Protein AF-A0A354EMC0-F1 (afdb_monomer_lite)

pLDDT: mean 89.32, std 11.16, range [36.56, 98.75]

Secondary structure (DSSP, 8-state):
-GGG-----HHHHT-HHHHHHHHHHHTTBHHHHHHHHHHHTTPPPEEEEE-SBTTTB-TT-HHHHHHHHHHHHHTT--EEEE-SS-HHHHHHHHHTTSS---SEEEEGGGTEEEEEEE-TTS-EEEEE-HHHHHHHHTSS--HHHHHHHHHHHHHHHHHH-GGG--EETTHHHHHHHHHH----S-TT-EEEEEEE-HHHHHHHHHHHHHHTTTSEEEEEE-HHHHTTS-TT---EEEEEEEESS-HHHHHHHHHHHHT--EEEEEE-SGGGHHHHHH-TTEEEEE-TT--HHHHHHHHHHHHTSTT----TTT-SEEEEE-TTS-EEEEEE-SSTTTS-THHHHHHHHHHHHHHHHHHHHTT-

Radius of gyration: 20.81 Å; chains: 1; bounding box: 50×54×58 Å

Sequence (364 aa):
MFKEMEFYNPTKNGDLEKIKLFTDAYRGSQLFKEINVQRDNHKAVSALFTDIDDTFFKEGKENSMKELTDNLKENNVPLIAVTGNDYKRIWDRIKSGELPYFDVIVGSVGTEIFFLHKNEDNTFEYKRDAYFEDMLSGGNFDRREVVGKSIELIETLSGEMPECEFNFQNTQAEESFLLNQSVDHQPYKVSFYFFADEELLDKIVEIASGKFSDKSIIICEEIGYNSKLSAEDKKRKYCLDIVPLTKGDAVNYLSKMTGIEQGVVSGDSGNDVRMLLDSSNLNAVLVGGYKNEALKNIKKEIEDSPHSNWKHGKRSFQKIVRADGTVKNIYIEPEPNKRQASESILRAASILMRAEAIFKKKKE

Structure (mmCIF, N/CA/C/O backbone):
data_AF-A0A354EMC0-F1
#
_entry.id   AF-A0A354EMC0-F1
#
loop_
_atom_site.group_PDB
_atom_site.id
_atom_site.type_symbol
_atom_site.label_atom_id
_atom_site.label_alt_id
_atom_site.label_comp_id
_atom_site.label_asym_id
_atom_site.label_entity_id
_atom_site.label_seq_id
_atom_site.pdbx_PDB_ins_code
_atom_site.Cartn_x
_atom_site.Cartn_y
_atom_site.Cartn_z
_atom_site.occupancy
_atom_site.B_iso_or_equiv
_atom_site.auth_seq_id
_atom_site.auth_comp_id
_atom_site.auth_asym_id
_atom_site.auth_atom_id
_atom_site.pdbx_PDB_model_num
ATOM 1 N N . MET A 1 1 ? -16.531 -7.564 -6.070 1.00 36.56 1 MET A N 1
ATOM 2 C CA . MET A 1 1 ? -16.612 -7.127 -7.481 1.00 36.56 1 MET A CA 1
ATOM 3 C C . MET A 1 1 ? -15.278 -7.194 -8.232 1.00 36.56 1 MET A C 1
ATOM 5 O O . MET A 1 1 ? -15.282 -7.714 -9.331 1.00 36.56 1 MET A O 1
ATOM 9 N N . PHE A 1 2 ? -14.128 -6.799 -7.665 1.00 42.94 2 PHE A N 1
ATOM 10 C CA . PHE A 1 2 ? -12.825 -6.892 -8.366 1.00 42.94 2 PHE A CA 1
ATOM 11 C C . PHE A 1 2 ? -12.134 -8.273 -8.344 1.00 42.94 2 PHE A C 1
ATOM 13 O O . PHE A 1 2 ? -11.209 -8.500 -9.117 1.00 42.94 2 PHE A O 1
ATOM 20 N N . LYS A 1 3 ? -12.605 -9.230 -7.525 1.00 39.66 3 LYS A N 1
ATOM 21 C CA . LYS A 1 3 ? -12.100 -10.623 -7.514 1.00 39.66 3 LYS A CA 1
ATOM 22 C C . LYS A 1 3 ? -12.329 -11.380 -8.835 1.00 39.66 3 LYS A C 1
ATOM 24 O O . LYS A 1 3 ? -11.676 -12.392 -9.053 1.00 39.66 3 LYS A O 1
ATOM 29 N N . GLU A 1 4 ? -13.212 -10.878 -9.701 1.00 38.19 4 GLU A N 1
ATOM 30 C CA . GLU A 1 4 ? -13.501 -11.433 -11.033 1.00 38.19 4 GLU A CA 1
ATOM 31 C C . GLU A 1 4 ? -13.079 -10.510 -12.182 1.00 38.19 4 GLU A C 1
ATOM 33 O O . GLU A 1 4 ? -13.353 -10.819 -13.340 1.00 38.19 4 GLU A O 1
ATOM 38 N N . MET A 1 5 ? -12.369 -9.403 -11.912 1.00 46.38 5 MET A N 1
ATOM 39 C CA . MET A 1 5 ? -11.641 -8.757 -13.000 1.00 46.38 5 MET A CA 1
ATOM 40 C C . MET A 1 5 ? -10.516 -9.705 -13.401 1.00 46.38 5 MET A C 1
ATOM 42 O O . MET A 1 5 ? -9.420 -9.688 -12.836 1.00 46.38 5 MET A O 1
ATOM 46 N N . GLU A 1 6 ? -10.776 -10.551 -14.400 1.00 47.69 6 GLU A N 1
ATOM 47 C CA . GLU A 1 6 ? -9.716 -11.034 -15.265 1.00 47.69 6 GLU A CA 1
ATOM 48 C C . GLU A 1 6 ? -8.986 -9.781 -15.726 1.00 47.69 6 GLU A C 1
ATOM 50 O O . GLU A 1 6 ? -9.485 -9.077 -16.597 1.00 47.69 6 GLU A O 1
ATOM 55 N N . PHE A 1 7 ? -7.865 -9.439 -15.071 1.00 54.84 7 PHE A N 1
ATOM 56 C CA . PHE A 1 7 ? -7.077 -8.293 -15.508 1.00 54.84 7 PHE A CA 1
ATOM 57 C C . PHE A 1 7 ? -6.830 -8.485 -16.995 1.00 54.84 7 PHE A C 1
ATOM 59 O O . PHE A 1 7 ? -6.146 -9.441 -17.389 1.00 54.84 7 PHE A O 1
ATOM 66 N N . TYR A 1 8 ? -7.505 -7.646 -17.776 1.00 51.03 8 TYR A N 1
ATOM 67 C CA . TYR A 1 8 ? -7.529 -7.713 -19.215 1.00 51.03 8 TYR A CA 1
ATOM 68 C C . TYR A 1 8 ? -6.071 -7.619 -19.637 1.00 51.03 8 TYR A C 1
ATOM 70 O O . TYR A 1 8 ? -5.359 -6.712 -19.212 1.00 51.03 8 TYR A O 1
ATOM 78 N N . ASN A 1 9 ? -5.573 -8.621 -20.357 1.00 58.94 9 ASN A N 1
ATOM 79 C CA . ASN A 1 9 ? -4.230 -8.535 -20.901 1.00 58.94 9 ASN A CA 1
ATOM 80 C C . ASN A 1 9 ? -4.374 -7.929 -22.300 1.00 58.94 9 ASN A C 1
ATOM 82 O O . ASN A 1 9 ? -4.745 -8.663 -23.223 1.00 58.94 9 ASN A O 1
ATOM 86 N N . PRO A 1 10 ? -4.110 -6.621 -22.477 1.00 58.78 10 PRO A N 1
ATOM 87 C CA . PRO A 1 10 ? -4.373 -5.946 -23.741 1.00 58.78 10 PRO A CA 1
ATOM 88 C C . PRO A 1 10 ? -3.596 -6.581 -24.898 1.00 58.78 10 PRO A C 1
ATOM 90 O O . PRO A 1 10 ? -4.103 -6.660 -26.013 1.00 58.78 10 PRO A O 1
ATOM 93 N N . THR A 1 11 ? -2.426 -7.166 -24.618 1.00 57.88 11 THR A N 1
ATOM 94 C CA . THR A 1 11 ? -1.607 -7.854 -25.628 1.00 57.88 11 THR A CA 1
ATOM 95 C C . THR A 1 11 ? -2.235 -9.141 -26.165 1.00 57.88 11 THR A C 1
ATOM 97 O O . THR A 1 11 ? -1.952 -9.524 -27.296 1.00 57.88 11 THR A O 1
ATOM 100 N N . LYS A 1 12 ? -3.110 -9.803 -25.396 1.00 60.69 12 LYS A N 1
ATOM 101 C CA . LYS A 1 12 ? -3.787 -11.037 -25.830 1.00 60.69 12 LYS A CA 1
ATOM 102 C C . LYS A 1 12 ? -5.048 -10.772 -26.650 1.00 60.69 12 LYS A C 1
ATOM 104 O O . LYS A 1 12 ? -5.444 -11.635 -27.425 1.00 60.69 12 LYS A O 1
ATOM 109 N N . ASN A 1 13 ? -5.651 -9.596 -26.488 1.00 59.78 13 ASN A N 1
ATOM 110 C CA . ASN A 1 13 ? -6.983 -9.291 -27.014 1.00 59.78 13 ASN A CA 1
ATOM 111 C C . ASN A 1 13 ? -6.975 -8.322 -28.209 1.00 59.78 13 ASN A C 1
ATOM 113 O O . ASN A 1 13 ? -8.023 -8.094 -28.804 1.00 59.78 13 ASN A O 1
ATOM 117 N N . GLY A 1 14 ? -5.812 -7.779 -28.591 1.00 64.12 14 GLY A N 1
ATOM 118 C CA . GLY A 1 14 ? -5.652 -7.006 -29.828 1.00 64.12 14 GLY A CA 1
ATOM 119 C C . GLY A 1 14 ? -6.255 -5.597 -29.810 1.00 64.12 14 GLY A C 1
ATOM 120 O O . GLY A 1 14 ? -6.359 -4.979 -30.867 1.00 64.12 14 GLY A O 1
ATOM 121 N N . ASP A 1 15 ? -6.629 -5.072 -28.641 1.00 81.31 15 ASP A N 1
ATOM 122 C CA . ASP A 1 15 ? -7.074 -3.684 -28.486 1.00 81.31 15 ASP A CA 1
ATOM 123 C C . ASP A 1 15 ? -5.864 -2.743 -28.548 1.00 81.31 15 ASP A C 1
ATOM 125 O O . ASP A 1 15 ? -5.107 -2.585 -27.587 1.00 81.31 15 ASP A O 1
ATOM 129 N N . LEU A 1 16 ? -5.653 -2.159 -29.729 1.00 82.06 16 LEU A N 1
ATOM 130 C CA . LEU A 1 16 ? -4.490 -1.328 -30.033 1.00 82.06 16 LEU A CA 1
ATOM 131 C C . LEU A 1 16 ? -4.401 -0.0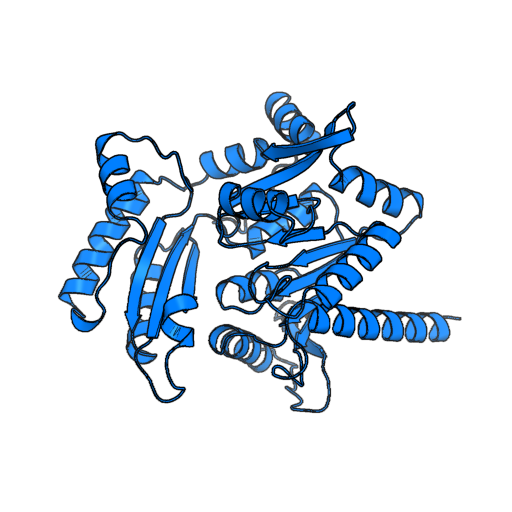78 -29.149 1.00 82.06 16 LEU A C 1
ATOM 133 O O . LEU A 1 16 ? -3.288 0.348 -28.835 1.00 82.06 16 LEU A O 1
ATOM 137 N N . GLU A 1 17 ? -5.532 0.495 -28.725 1.00 83.62 17 GLU A N 1
ATOM 138 C CA . GLU A 1 17 ? -5.534 1.668 -27.847 1.00 83.62 17 GLU A CA 1
ATOM 139 C C . GLU A 1 17 ? -5.072 1.283 -26.442 1.00 83.62 17 GLU A C 1
ATOM 141 O O . GLU A 1 17 ? -4.142 1.894 -25.909 1.00 83.62 17 GLU A O 1
ATOM 146 N N . LYS A 1 18 ? -5.611 0.196 -25.880 1.00 83.25 18 LYS A N 1
ATOM 147 C CA . LYS A 1 18 ? -5.186 -0.299 -24.560 1.00 83.25 18 LYS A CA 1
ATOM 148 C C . LYS A 1 18 ? -3.748 -0.811 -24.553 1.00 83.25 18 LYS A C 1
ATOM 150 O O . LYS A 1 18 ? -3.025 -0.598 -23.580 1.00 83.25 18 LYS A O 1
ATOM 155 N N . ILE A 1 19 ? -3.296 -1.439 -25.643 1.00 82.19 19 ILE A N 1
ATOM 156 C CA . ILE A 1 19 ? -1.886 -1.828 -25.812 1.00 82.19 19 ILE A CA 1
ATOM 157 C C . ILE A 1 19 ? -0.987 -0.590 -25.781 1.00 82.19 19 ILE A C 1
ATOM 159 O O . ILE A 1 19 ? 0.077 -0.633 -25.159 1.00 82.19 19 ILE A O 1
ATOM 163 N N . LYS A 1 20 ? -1.394 0.504 -26.432 1.00 84.44 20 LYS A N 1
ATOM 164 C CA . LYS A 1 20 ? -0.626 1.751 -26.442 1.00 84.44 20 LYS A CA 1
ATOM 165 C C . LYS A 1 20 ? -0.528 2.355 -25.040 1.00 84.44 20 LYS A C 1
ATOM 167 O O . LYS A 1 20 ? 0.588 2.581 -24.583 1.00 84.44 20 LYS A O 1
ATOM 172 N N . LEU A 1 21 ? -1.655 2.505 -24.334 1.00 86.19 21 LEU A N 1
ATOM 173 C CA . LEU A 1 21 ? -1.682 3.020 -22.954 1.00 86.19 21 LEU A CA 1
ATOM 174 C C . LEU A 1 21 ? -0.765 2.217 -22.024 1.00 86.19 21 LEU A C 1
ATOM 176 O O . LEU A 1 21 ? 0.025 2.789 -21.275 1.00 86.19 21 LEU A O 1
ATOM 180 N N . PHE A 1 22 ? -0.826 0.887 -22.119 1.00 85.19 22 PHE A N 1
ATOM 181 C CA . PHE A 1 22 ? 0.058 0.005 -21.366 1.00 85.19 22 PHE A CA 1
ATOM 182 C C . PHE A 1 22 ? 1.528 0.192 -21.773 1.00 85.19 22 PHE A C 1
ATOM 184 O O . PHE A 1 22 ? 2.416 0.309 -20.935 1.00 85.19 22 PHE A O 1
ATOM 191 N N . THR A 1 23 ? 1.828 0.246 -23.068 1.00 85.12 23 THR A N 1
ATOM 192 C CA . THR A 1 23 ? 3.217 0.339 -23.536 1.00 85.12 23 THR A CA 1
ATOM 193 C C . THR A 1 23 ? 3.874 1.656 -23.117 1.00 85.12 23 THR A C 1
ATOM 195 O O . THR A 1 23 ? 5.053 1.642 -22.764 1.00 85.12 23 THR A O 1
ATOM 198 N N . ASP A 1 24 ? 3.134 2.764 -23.104 1.00 88.31 24 ASP A N 1
ATOM 199 C CA . ASP A 1 24 ? 3.673 4.103 -22.838 1.00 88.31 24 ASP A CA 1
ATOM 200 C C . ASP A 1 24 ? 4.256 4.247 -21.419 1.00 88.31 24 ASP A C 1
ATOM 202 O O . ASP A 1 24 ? 5.308 4.869 -21.239 1.00 88.31 24 ASP A O 1
ATOM 206 N N . ALA A 1 25 ? 3.624 3.634 -20.414 1.00 89.88 25 ALA A N 1
ATOM 207 C CA . ALA A 1 25 ? 4.107 3.679 -19.033 1.00 89.88 25 ALA A CA 1
ATOM 208 C C . ALA A 1 25 ? 5.181 2.615 -18.738 1.00 89.88 25 ALA A C 1
ATOM 210 O O . ALA A 1 25 ? 6.117 2.872 -17.980 1.00 89.88 25 ALA A O 1
ATOM 211 N N . TYR A 1 26 ? 5.089 1.433 -19.352 1.00 92.88 26 TYR A N 1
ATOM 212 C CA . TYR A 1 26 ? 5.932 0.287 -18.996 1.00 92.88 26 TYR A CA 1
ATOM 213 C C . TYR A 1 26 ? 7.221 0.212 -19.822 1.00 92.88 26 TYR A C 1
ATOM 215 O O . TYR A 1 26 ? 8.292 -0.115 -19.294 1.00 92.88 26 TYR A O 1
ATOM 223 N N . ARG A 1 27 ? 7.161 0.519 -21.123 1.00 90.62 27 ARG A N 1
ATOM 224 C CA . ARG A 1 27 ? 8.309 0.383 -22.028 1.00 90.62 27 ARG A CA 1
ATOM 225 C C . ARG A 1 27 ? 9.392 1.398 -21.679 1.00 90.62 27 ARG A C 1
ATOM 227 O O . ARG A 1 27 ? 9.168 2.599 -21.714 1.00 90.62 27 ARG A O 1
ATOM 234 N N . GLY A 1 28 ? 10.597 0.908 -21.399 1.00 91.94 28 GLY A N 1
ATOM 235 C CA . GLY A 1 28 ? 11.740 1.759 -21.050 1.00 91.94 28 GLY A CA 1
ATOM 236 C C . GLY A 1 28 ? 11.769 2.222 -19.589 1.00 91.94 28 GLY A C 1
ATOM 237 O O . GLY A 1 28 ? 12.749 2.866 -19.195 1.00 91.94 28 GLY A O 1
ATOM 238 N N . SER A 1 29 ? 10.764 1.841 -18.789 1.00 97.50 29 SER A N 1
ATOM 239 C CA . SER A 1 29 ? 10.748 2.079 -17.344 1.00 97.50 29 SER A CA 1
ATOM 240 C C . SER A 1 29 ? 11.907 1.359 -16.649 1.00 97.50 29 SER A C 1
ATOM 242 O O . SER A 1 29 ? 12.420 0.351 -17.149 1.00 97.50 29 SER A O 1
ATOM 244 N N . GLN A 1 30 ? 12.330 1.869 -15.491 1.00 97.62 30 GLN A N 1
ATOM 245 C CA . GLN A 1 30 ? 13.357 1.219 -14.673 1.00 97.62 30 GLN A CA 1
ATOM 246 C C . GLN A 1 30 ? 12.897 -0.160 -14.205 1.00 97.62 30 GLN A C 1
ATOM 248 O O . GLN A 1 30 ? 13.641 -1.120 -14.377 1.00 97.62 30 GLN A O 1
ATOM 253 N N . LEU A 1 31 ? 11.625 -0.304 -13.812 1.00 97.50 31 LEU A N 1
ATOM 254 C CA . LEU A 1 31 ? 11.046 -1.601 -13.461 1.00 97.50 31 LEU A CA 1
ATOM 255 C C . LEU A 1 31 ? 11.325 -2.679 -14.520 1.00 97.50 31 LEU A C 1
ATOM 257 O O . LEU A 1 31 ? 11.792 -3.769 -14.197 1.00 97.50 31 LEU A O 1
ATOM 261 N N . PHE A 1 32 ? 11.032 -2.393 -15.793 1.00 95.62 32 PHE A N 1
ATOM 262 C CA . PHE A 1 32 ? 11.222 -3.379 -16.860 1.00 95.62 32 PHE A CA 1
ATOM 263 C C . PHE A 1 32 ? 12.698 -3.651 -17.149 1.00 95.62 32 PHE A C 1
ATOM 265 O O . PHE A 1 32 ? 13.029 -4.768 -17.540 1.00 95.62 32 PHE A O 1
ATOM 272 N N . LYS A 1 33 ? 13.586 -2.670 -16.947 1.00 95.88 33 LYS A N 1
ATOM 273 C CA . LYS A 1 33 ? 15.035 -2.890 -17.058 1.00 95.88 33 LYS A CA 1
ATOM 274 C C . LYS A 1 33 ? 15.500 -3.897 -16.011 1.00 95.88 33 LYS A C 1
ATOM 276 O O . LYS A 1 33 ? 16.072 -4.915 -16.386 1.00 95.88 33 LYS A O 1
ATOM 281 N N . GLU A 1 34 ? 15.165 -3.666 -14.746 1.00 96.12 34 GLU A N 1
ATOM 282 C CA . GLU A 1 34 ? 15.555 -4.539 -13.633 1.00 96.12 34 GLU A CA 1
ATOM 283 C C . GLU A 1 34 ? 14.973 -5.957 -13.782 1.00 96.12 34 GLU A C 1
ATOM 285 O O . GLU A 1 34 ? 15.689 -6.956 -13.686 1.00 96.12 34 GLU A O 1
ATOM 290 N N . ILE A 1 35 ? 13.682 -6.071 -14.123 1.00 95.38 35 ILE A N 1
ATOM 291 C CA . ILE A 1 35 ? 13.029 -7.369 -14.361 1.00 95.38 35 ILE A CA 1
ATOM 292 C C . ILE A 1 35 ? 13.681 -8.129 -15.525 1.00 95.38 35 ILE A C 1
ATOM 294 O O . ILE A 1 35 ? 13.869 -9.345 -15.436 1.00 95.38 35 ILE A O 1
ATOM 298 N N . ASN A 1 36 ? 14.028 -7.449 -16.620 1.00 95.31 36 ASN A N 1
ATOM 299 C CA . ASN A 1 36 ? 14.657 -8.109 -17.762 1.00 95.31 36 ASN A CA 1
ATOM 300 C C . ASN A 1 36 ? 16.066 -8.609 -17.420 1.00 95.31 36 ASN A C 1
ATOM 302 O O . ASN A 1 36 ? 16.392 -9.734 -17.781 1.00 95.31 36 ASN A O 1
ATOM 306 N N . VAL A 1 37 ? 16.845 -7.867 -16.622 1.00 96.19 37 VAL A N 1
ATOM 307 C CA . VAL A 1 37 ? 18.140 -8.358 -16.117 1.00 96.19 37 VAL A CA 1
ATOM 308 C C . VAL A 1 37 ? 17.963 -9.638 -15.293 1.00 96.19 37 VAL A C 1
ATOM 310 O O . VAL A 1 37 ? 18.759 -10.572 -15.414 1.00 96.19 37 VAL A O 1
ATOM 313 N N . GLN A 1 38 ? 16.918 -9.736 -14.467 1.00 95.69 38 GLN A N 1
ATOM 314 C CA . GLN A 1 38 ? 16.635 -10.972 -13.728 1.00 95.69 38 GLN A CA 1
ATOM 315 C C . GLN A 1 38 ? 16.294 -12.143 -14.666 1.00 95.69 38 GLN A C 1
ATOM 317 O O . GLN A 1 38 ? 16.830 -13.241 -14.487 1.00 95.69 38 GLN A O 1
ATOM 322 N N . ARG A 1 39 ? 15.460 -11.904 -15.687 1.00 93.62 39 ARG A N 1
ATOM 323 C CA . ARG A 1 39 ? 15.071 -12.912 -16.692 1.00 93.62 39 ARG A CA 1
ATOM 324 C C . ARG A 1 39 ? 16.253 -13.409 -17.515 1.00 93.62 39 ARG A C 1
ATOM 326 O O . ARG A 1 39 ? 16.399 -14.619 -17.676 1.00 93.62 39 ARG A O 1
ATOM 333 N N . ASP A 1 40 ? 17.106 -12.498 -17.973 1.00 95.38 40 ASP A N 1
ATOM 334 C CA . ASP A 1 40 ? 18.307 -12.815 -18.753 1.00 95.38 40 ASP A CA 1
ATOM 335 C C . ASP A 1 40 ? 19.293 -13.670 -17.941 1.00 95.38 40 ASP A C 1
ATOM 337 O O . ASP A 1 40 ? 20.004 -14.510 -18.484 1.00 95.38 40 ASP A O 1
ATOM 341 N N . ASN A 1 41 ? 19.274 -13.521 -16.613 1.00 93.44 41 ASN A N 1
ATOM 342 C CA . ASN A 1 41 ? 20.037 -14.346 -15.679 1.00 93.44 41 ASN A CA 1
ATOM 343 C C . ASN A 1 41 ? 19.306 -15.631 -15.238 1.00 93.44 41 ASN A C 1
ATOM 345 O O . ASN A 1 41 ? 19.744 -16.282 -14.286 1.00 93.44 41 ASN A O 1
ATOM 349 N N . HIS A 1 42 ? 18.187 -15.989 -15.880 1.00 91.69 42 HIS A N 1
ATOM 350 C CA . HIS A 1 42 ? 17.338 -17.140 -15.546 1.00 91.69 42 HIS A CA 1
ATOM 351 C C . HIS A 1 42 ? 16.897 -17.187 -14.071 1.00 91.69 42 HIS A C 1
ATOM 353 O O . HIS A 1 42 ? 16.726 -18.261 -13.489 1.00 91.69 42 HIS A O 1
ATOM 359 N N . LYS A 1 43 ? 16.721 -16.017 -13.448 1.00 89.12 43 LYS A N 1
ATOM 360 C CA . LYS A 1 43 ? 16.191 -15.888 -12.088 1.00 89.12 43 LYS A CA 1
ATOM 361 C C . LYS A 1 43 ? 14.676 -15.701 -12.144 1.00 89.12 43 LYS A C 1
ATOM 363 O O . LYS A 1 43 ? 14.161 -15.033 -13.038 1.00 89.12 43 LYS A O 1
ATOM 368 N N . ALA A 1 44 ? 13.973 -16.258 -11.161 1.00 90.56 44 ALA A N 1
ATOM 369 C CA . ALA A 1 44 ? 12.568 -15.928 -10.947 1.00 90.56 44 ALA A CA 1
ATOM 370 C C . ALA A 1 44 ? 12.441 -14.437 -10.607 1.00 90.56 44 ALA A C 1
ATOM 372 O O . ALA A 1 44 ? 13.201 -13.918 -9.781 1.00 90.56 44 ALA A O 1
ATOM 373 N N . VAL A 1 45 ? 11.494 -13.765 -11.260 1.00 94.12 45 VAL A N 1
ATOM 374 C CA . VAL A 1 45 ? 11.345 -12.311 -11.180 1.00 94.12 45 VAL A CA 1
ATOM 375 C C . VAL A 1 45 ? 10.891 -11.925 -9.777 1.00 94.12 45 VAL A C 1
ATOM 377 O O . VAL A 1 45 ? 9.835 -12.352 -9.307 1.00 94.12 45 VAL A O 1
ATOM 380 N N . SER A 1 46 ? 11.702 -11.110 -9.116 1.00 96.12 46 SER A N 1
ATOM 381 C CA . SER A 1 46 ? 11.525 -10.680 -7.735 1.00 96.12 46 SER A CA 1
ATOM 382 C C . SER A 1 46 ? 11.410 -9.165 -7.619 1.00 96.12 46 SER A C 1
ATOM 384 O O . SER A 1 46 ? 11.986 -8.461 -8.443 1.00 96.12 46 SER A O 1
ATOM 386 N N . ALA A 1 47 ? 10.690 -8.671 -6.607 1.00 98.00 47 ALA A N 1
ATOM 387 C CA . ALA A 1 47 ? 10.611 -7.249 -6.253 1.00 98.00 47 ALA A CA 1
ATOM 388 C C . ALA A 1 47 ? 10.400 -7.049 -4.738 1.00 98.00 47 ALA A C 1
ATOM 390 O O . ALA A 1 47 ? 9.977 -7.974 -4.034 1.00 98.00 47 ALA A O 1
ATOM 391 N N . LEU A 1 48 ? 10.664 -5.836 -4.244 1.00 98.44 48 LEU A N 1
ATOM 392 C CA . LEU A 1 48 ? 10.228 -5.375 -2.925 1.00 98.44 48 LEU A CA 1
ATOM 393 C C . LEU A 1 48 ? 9.055 -4.405 -3.087 1.00 98.44 48 LEU A C 1
ATOM 395 O O . LEU A 1 48 ? 9.220 -3.326 -3.646 1.00 98.44 48 LEU A O 1
ATOM 399 N N . PHE A 1 49 ? 7.902 -4.768 -2.534 1.00 98.62 49 PHE A N 1
ATOM 400 C CA . PHE A 1 49 ? 6.774 -3.864 -2.326 1.00 98.62 49 PHE A CA 1
ATOM 401 C C . PHE A 1 49 ? 6.802 -3.371 -0.885 1.00 98.62 49 PHE A C 1
ATOM 403 O O . PHE A 1 49 ? 6.880 -4.180 0.036 1.00 98.62 49 PHE A O 1
ATOM 410 N N . THR A 1 50 ? 6.733 -2.068 -0.654 1.00 98.50 50 THR A N 1
ATOM 411 C CA . THR A 1 50 ? 6.809 -1.542 0.709 1.00 98.50 50 THR A CA 1
ATOM 412 C C . THR A 1 50 ? 5.924 -0.329 0.898 1.00 98.50 50 THR A C 1
ATOM 414 O O . THR A 1 50 ? 5.919 0.572 0.060 1.00 98.50 50 THR A O 1
ATOM 417 N N . ASP A 1 51 ? 5.225 -0.271 2.029 1.00 98.06 51 ASP A N 1
ATOM 418 C CA . ASP A 1 51 ? 4.766 1.019 2.532 1.00 98.06 51 ASP A CA 1
ATOM 419 C C . ASP A 1 51 ? 5.965 1.928 2.854 1.00 98.06 51 ASP A C 1
ATOM 421 O O . ASP A 1 51 ? 7.104 1.461 2.983 1.00 98.06 51 ASP A O 1
ATOM 425 N N . ILE A 1 52 ? 5.724 3.238 2.910 1.00 97.38 52 ILE A N 1
ATOM 426 C CA . ILE A 1 52 ? 6.771 4.238 3.107 1.00 97.38 52 ILE A CA 1
ATOM 427 C C . ILE A 1 52 ? 6.913 4.600 4.579 1.00 97.38 52 ILE A C 1
ATOM 429 O O . ILE A 1 52 ? 7.977 4.369 5.148 1.00 97.38 52 ILE A O 1
ATOM 433 N N . ASP A 1 53 ? 5.888 5.207 5.169 1.00 94.44 53 ASP A N 1
ATOM 434 C CA . ASP A 1 53 ? 6.006 5.890 6.455 1.00 94.44 53 ASP A CA 1
ATOM 435 C C . ASP A 1 53 ? 5.994 4.864 7.590 1.00 94.44 53 ASP A C 1
ATOM 437 O O . ASP A 1 53 ? 5.173 3.963 7.598 1.00 94.44 53 ASP A O 1
ATOM 441 N N . ASP A 1 54 ? 6.951 4.946 8.519 1.00 93.88 54 ASP A N 1
ATOM 442 C CA . ASP A 1 54 ? 7.190 3.937 9.569 1.00 93.88 54 ASP A CA 1
ATOM 443 C C . ASP A 1 54 ? 7.547 2.513 9.062 1.00 93.88 54 ASP A C 1
ATOM 445 O O 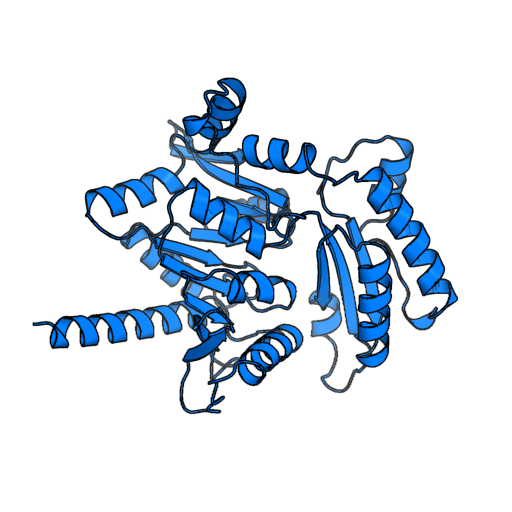. ASP A 1 54 ? 7.959 1.672 9.869 1.00 93.88 54 ASP A O 1
ATOM 449 N N . THR A 1 55 ? 7.512 2.260 7.744 1.00 97.19 55 THR A N 1
ATOM 450 C CA . THR A 1 55 ? 7.829 0.967 7.110 1.00 97.19 55 THR A CA 1
ATOM 451 C C . THR A 1 55 ? 9.152 0.954 6.345 1.00 97.19 55 THR A C 1
ATOM 453 O O . THR A 1 55 ? 10.067 0.211 6.697 1.00 97.19 55 THR A O 1
ATOM 456 N N . PHE A 1 56 ? 9.280 1.721 5.266 1.00 98.12 56 PHE A N 1
ATOM 457 C CA . PHE A 1 56 ? 10.535 1.814 4.514 1.00 98.12 56 PHE A CA 1
ATOM 458 C C . PHE A 1 56 ? 11.409 2.924 5.092 1.00 98.12 56 PHE A C 1
ATOM 460 O O . PHE A 1 56 ? 12.596 2.725 5.364 1.00 98.12 56 PHE A O 1
ATOM 467 N N . PHE A 1 57 ? 10.789 4.073 5.344 1.00 96.81 57 PHE A N 1
ATOM 468 C CA . PHE A 1 57 ? 11.409 5.260 5.893 1.00 96.81 57 PHE A CA 1
ATOM 469 C C . PHE A 1 57 ? 10.932 5.509 7.323 1.00 96.81 57 PHE A C 1
ATOM 471 O O . PHE A 1 57 ? 9.742 5.457 7.636 1.00 96.81 57 PHE A O 1
ATOM 478 N N . LYS A 1 58 ? 11.887 5.838 8.188 1.00 94.94 58 LYS A N 1
ATOM 479 C CA . LYS A 1 58 ? 11.638 6.353 9.528 1.00 94.94 58 LYS A CA 1
ATOM 480 C C . LYS A 1 58 ? 12.773 7.299 9.890 1.00 94.94 58 LYS A C 1
ATOM 482 O O . LYS A 1 58 ? 13.937 6.957 9.674 1.00 94.94 58 LYS A O 1
ATOM 487 N N . GLU A 1 59 ? 12.432 8.452 10.451 1.00 93.69 59 GLU A N 1
ATOM 488 C CA . GLU A 1 59 ? 13.421 9.419 10.927 1.00 93.69 59 GLU A CA 1
ATOM 489 C C . GLU A 1 59 ? 14.387 8.758 11.929 1.00 93.69 59 GLU A C 1
ATOM 491 O O . GLU A 1 59 ? 13.980 7.994 12.812 1.00 93.69 59 GLU A O 1
ATOM 496 N N . GLY A 1 60 ? 15.685 9.005 11.751 1.00 95.06 60 GLY A N 1
ATOM 497 C CA . GLY A 1 60 ? 16.766 8.394 12.525 1.00 95.06 60 GLY A CA 1
ATOM 498 C C . GLY A 1 60 ? 17.155 6.977 12.081 1.00 95.06 60 GLY A C 1
ATOM 499 O O . GLY A 1 60 ? 17.995 6.344 12.730 1.00 95.06 60 GLY A O 1
ATOM 500 N N . LYS A 1 61 ? 16.552 6.446 11.007 1.00 95.69 61 LYS A N 1
ATOM 501 C CA . LYS A 1 61 ? 16.840 5.116 10.429 1.00 95.69 61 LYS A CA 1
ATOM 502 C C . LYS A 1 61 ? 17.299 5.173 8.968 1.00 95.69 61 LYS A C 1
ATOM 504 O O . LYS A 1 61 ? 17.325 4.146 8.286 1.00 95.69 61 LYS A O 1
ATOM 509 N N . GLU A 1 62 ? 17.744 6.333 8.498 1.00 96.62 62 GLU A N 1
ATOM 510 C CA . GLU A 1 62 ? 18.122 6.616 7.107 1.00 96.62 62 GLU A CA 1
ATOM 511 C C . GLU A 1 62 ? 19.240 5.693 6.606 1.00 96.62 62 GLU A C 1
ATOM 513 O O . GLU A 1 62 ? 19.203 5.235 5.466 1.00 96.62 62 GLU A O 1
ATOM 518 N N . ASN A 1 63 ? 20.200 5.344 7.470 1.00 97.62 63 ASN A N 1
ATOM 519 C CA . ASN A 1 63 ? 21.281 4.418 7.118 1.00 97.62 63 ASN A CA 1
ATOM 520 C C . ASN A 1 63 ? 20.754 3.034 6.712 1.00 97.62 63 ASN A C 1
ATOM 522 O O . ASN A 1 63 ? 21.247 2.455 5.749 1.00 97.62 63 ASN A O 1
ATOM 526 N N . SER A 1 64 ? 19.736 2.523 7.412 1.00 97.25 64 SER A N 1
ATOM 527 C CA . SER A 1 64 ? 19.138 1.218 7.099 1.00 97.25 64 SER A CA 1
ATOM 528 C C . SER A 1 64 ? 18.330 1.253 5.801 1.00 97.25 64 SER A C 1
ATOM 530 O O . SER A 1 64 ? 18.380 0.309 5.018 1.00 97.25 64 SER A O 1
ATOM 532 N N . MET A 1 65 ? 17.638 2.367 5.533 1.00 98.00 65 MET A N 1
ATOM 533 C CA . MET A 1 65 ? 16.952 2.598 4.261 1.00 98.00 65 MET A CA 1
ATOM 534 C C . MET A 1 65 ? 17.957 2.651 3.107 1.00 98.00 65 MET A C 1
ATOM 536 O O . MET A 1 65 ? 17.746 2.025 2.067 1.00 98.00 65 MET A O 1
ATOM 540 N N . LYS A 1 66 ? 19.073 3.367 3.294 1.00 98.19 66 LYS A N 1
ATOM 541 C CA . LYS A 1 66 ? 20.142 3.453 2.299 1.00 98.19 66 LYS A CA 1
ATOM 542 C C . LYS A 1 66 ? 20.756 2.080 2.024 1.00 98.19 66 LYS A C 1
ATOM 544 O O . LYS A 1 66 ? 20.852 1.697 0.866 1.00 98.19 66 LYS A O 1
ATOM 549 N N . GLU A 1 67 ? 21.112 1.330 3.066 1.00 98.25 67 GLU A N 1
ATOM 550 C CA . GLU A 1 67 ? 21.649 -0.031 2.936 1.00 98.25 67 GLU A CA 1
ATOM 551 C C . GLU A 1 67 ? 20.680 -0.953 2.183 1.00 98.25 67 GLU A C 1
ATOM 553 O O . GLU A 1 67 ? 21.086 -1.665 1.265 1.00 98.25 67 GLU A O 1
ATOM 558 N N . LEU A 1 68 ? 19.388 -0.920 2.526 1.00 98.25 68 LEU A N 1
ATOM 559 C CA . LEU A 1 68 ? 18.365 -1.685 1.817 1.00 98.25 68 LEU A CA 1
ATOM 560 C C . LEU A 1 68 ? 18.287 -1.288 0.338 1.00 98.25 68 LEU A C 1
ATOM 562 O O . LEU A 1 68 ? 18.275 -2.162 -0.523 1.00 98.25 68 LEU A O 1
ATOM 566 N N . THR A 1 69 ? 18.283 0.011 0.043 1.00 98.31 69 THR A N 1
ATOM 567 C CA . THR A 1 69 ? 18.227 0.534 -1.331 1.00 98.31 69 THR A CA 1
ATOM 568 C C . THR A 1 69 ? 19.443 0.101 -2.152 1.00 98.31 69 THR A C 1
ATOM 570 O O . THR A 1 69 ? 19.287 -0.369 -3.280 1.00 98.31 69 THR A O 1
ATOM 573 N N . ASP A 1 70 ? 20.645 0.211 -1.581 1.00 98.06 70 ASP A N 1
ATOM 574 C CA . ASP A 1 70 ? 21.890 -0.196 -2.235 1.00 98.06 70 ASP A CA 1
ATOM 575 C C . ASP A 1 70 ? 21.875 -1.706 -2.530 1.00 98.06 70 ASP A C 1
ATOM 577 O O . ASP A 1 70 ? 22.111 -2.115 -3.668 1.00 98.06 70 ASP A O 1
ATOM 581 N N . ASN A 1 71 ? 21.477 -2.530 -1.552 1.00 97.25 71 ASN A N 1
ATOM 582 C CA . ASN A 1 71 ? 21.364 -3.982 -1.717 1.00 97.25 71 ASN A CA 1
ATOM 583 C C . ASN A 1 71 ? 20.367 -4.376 -2.820 1.00 97.25 71 ASN A C 1
ATOM 585 O O . ASN A 1 71 ? 20.634 -5.297 -3.594 1.00 97.25 71 ASN A O 1
ATOM 589 N N . LEU A 1 72 ? 19.211 -3.709 -2.901 1.00 97.31 72 LEU A N 1
ATOM 590 C CA . LEU A 1 72 ? 18.208 -3.976 -3.939 1.00 97.31 72 LEU A CA 1
ATOM 591 C C . LEU A 1 72 ? 18.759 -3.656 -5.329 1.00 97.31 72 LEU A C 1
ATOM 593 O O . LEU A 1 72 ? 18.678 -4.491 -6.234 1.00 97.31 72 LEU A O 1
ATOM 597 N N . LYS A 1 73 ? 19.400 -2.492 -5.466 1.00 96.50 73 LYS A N 1
ATOM 598 C CA . LYS A 1 73 ? 20.004 -2.036 -6.719 1.00 96.50 73 LYS A CA 1
ATOM 599 C C . LYS A 1 73 ? 21.130 -2.955 -7.190 1.00 96.50 73 LYS A C 1
ATOM 601 O O . LYS A 1 73 ? 21.161 -3.333 -8.355 1.00 96.50 73 LYS A O 1
ATOM 606 N N . GLU A 1 74 ? 22.029 -3.364 -6.297 1.00 96.00 74 GLU A N 1
ATOM 607 C CA . GLU A 1 74 ? 23.114 -4.304 -6.623 1.00 96.00 74 GLU A CA 1
ATOM 608 C C . GLU A 1 74 ? 22.594 -5.661 -7.121 1.00 96.00 74 GLU A C 1
ATOM 610 O O . GLU A 1 74 ? 23.259 -6.343 -7.903 1.00 96.00 74 GLU A O 1
ATOM 615 N N . ASN A 1 75 ? 21.390 -6.051 -6.696 1.00 94.62 75 ASN A N 1
ATOM 616 C CA . ASN A 1 75 ? 20.775 -7.327 -7.048 1.00 94.62 75 ASN A CA 1
ATOM 617 C C . ASN A 1 75 ? 19.718 -7.227 -8.158 1.00 94.62 75 ASN A C 1
ATOM 619 O O . ASN A 1 75 ? 19.132 -8.252 -8.513 1.00 94.62 75 ASN A O 1
ATOM 623 N N . ASN A 1 76 ? 19.531 -6.046 -8.758 1.00 96.94 76 ASN A N 1
ATOM 624 C CA . ASN A 1 76 ? 18.513 -5.763 -9.775 1.00 96.94 76 ASN A CA 1
ATOM 625 C C . ASN A 1 76 ? 17.088 -6.099 -9.298 1.00 96.94 76 ASN A C 1
ATOM 627 O O . ASN A 1 76 ? 16.283 -6.654 -10.049 1.00 96.94 76 ASN A O 1
ATOM 631 N N . VAL A 1 77 ? 16.797 -5.851 -8.016 1.00 97.50 77 VAL A N 1
ATOM 632 C CA . VAL A 1 77 ? 15.478 -6.072 -7.411 1.00 97.50 77 VAL A CA 1
ATOM 633 C C . VAL A 1 77 ? 14.731 -4.737 -7.398 1.00 97.50 77 VAL A C 1
ATOM 635 O O . VAL A 1 77 ? 15.148 -3.840 -6.667 1.00 97.50 77 VAL A O 1
ATOM 638 N N . PRO A 1 78 ? 13.627 -4.597 -8.153 1.00 98.38 78 PRO A N 1
ATOM 639 C CA . PRO A 1 78 ? 12.834 -3.384 -8.154 1.00 98.38 78 PRO A CA 1
ATOM 640 C C . PRO A 1 78 ? 12.332 -3.011 -6.761 1.00 98.38 78 PRO A C 1
ATOM 642 O O . PRO A 1 78 ? 11.845 -3.869 -6.014 1.00 98.38 78 PRO A O 1
ATOM 645 N N . LEU A 1 79 ? 12.393 -1.719 -6.456 1.00 98.69 79 LEU A N 1
ATOM 646 C CA . LEU A 1 79 ? 11.849 -1.107 -5.253 1.00 98.69 79 LEU A CA 1
ATOM 647 C C . LEU A 1 79 ? 10.531 -0.397 -5.596 1.00 98.69 79 LEU A C 1
ATOM 649 O O . LEU A 1 79 ? 10.510 0.583 -6.340 1.00 98.69 79 LEU A O 1
ATOM 653 N N . ILE A 1 80 ? 9.424 -0.888 -5.041 1.00 98.75 80 ILE A N 1
ATOM 654 C CA . ILE A 1 80 ? 8.064 -0.422 -5.328 1.00 98.75 80 ILE A CA 1
ATOM 655 C C . ILE A 1 80 ? 7.447 0.156 -4.052 1.00 98.75 80 ILE A C 1
ATOM 657 O O . ILE A 1 80 ? 7.208 -0.569 -3.085 1.00 98.75 80 ILE A O 1
ATOM 661 N N . ALA A 1 81 ? 7.162 1.458 -4.056 1.00 98.69 81 ALA A N 1
ATOM 662 C CA . ALA A 1 81 ? 6.443 2.124 -2.972 1.00 98.69 81 ALA A CA 1
ATOM 663 C C . ALA A 1 81 ? 4.935 1.863 -3.072 1.00 98.69 81 ALA A C 1
ATOM 665 O O . ALA A 1 81 ? 4.366 1.981 -4.155 1.00 98.69 81 ALA A O 1
ATOM 666 N N . VAL A 1 82 ? 4.279 1.577 -1.945 1.00 98.00 82 VAL A N 1
ATOM 667 C CA . VAL A 1 82 ? 2.829 1.353 -1.848 1.00 98.00 82 VAL A CA 1
ATOM 668 C C . VAL A 1 82 ? 2.254 2.114 -0.656 1.00 98.00 82 VAL A C 1
ATOM 670 O O . VAL A 1 82 ? 2.228 1.614 0.462 1.00 98.00 82 VAL A O 1
ATOM 673 N N . THR A 1 83 ? 1.777 3.336 -0.885 1.00 95.69 83 THR A N 1
ATOM 674 C CA . THR A 1 83 ? 1.486 4.304 0.183 1.00 95.69 83 THR A CA 1
ATOM 675 C C . THR A 1 83 ? 0.068 4.874 0.118 1.00 95.69 83 THR A C 1
ATOM 677 O O . THR A 1 83 ? -0.604 4.845 -0.913 1.00 95.69 83 THR A O 1
ATOM 680 N N . GLY A 1 84 ? -0.408 5.393 1.252 1.00 92.25 84 GLY A N 1
ATOM 681 C CA . GLY A 1 84 ? -1.648 6.170 1.321 1.00 92.25 84 GLY A CA 1
ATOM 682 C C . GLY A 1 84 ? -1.507 7.621 0.846 1.00 92.25 84 GLY A C 1
ATOM 683 O O . GLY A 1 84 ? -2.521 8.272 0.587 1.00 92.25 84 GLY A O 1
ATOM 684 N N . ASN A 1 85 ? -0.270 8.111 0.724 1.00 91.75 85 ASN A N 1
ATOM 685 C CA . ASN A 1 85 ? 0.049 9.443 0.215 1.00 91.75 85 ASN A CA 1
ATOM 686 C C . ASN A 1 85 ? -0.195 9.546 -1.294 1.00 91.75 85 ASN A C 1
ATOM 688 O O . ASN A 1 85 ? -0.043 8.564 -2.020 1.00 91.75 85 ASN A O 1
ATOM 692 N N . ASP A 1 86 ? -0.522 10.744 -1.770 1.00 93.25 86 ASP A N 1
ATOM 693 C CA . ASP A 1 86 ? -0.555 11.022 -3.203 1.00 93.25 86 ASP A CA 1
ATOM 694 C C . ASP A 1 86 ? 0.855 11.072 -3.822 1.00 93.25 86 ASP A C 1
ATOM 696 O O . ASP A 1 86 ? 1.866 11.263 -3.133 1.00 93.25 86 ASP A O 1
ATOM 700 N N . TYR A 1 87 ? 0.920 10.938 -5.149 1.00 94.56 87 TYR A N 1
ATOM 701 C CA . TYR A 1 87 ? 2.172 11.022 -5.906 1.00 94.56 87 TYR A CA 1
ATOM 702 C C . TYR A 1 87 ? 2.968 12.311 -5.658 1.00 94.56 87 TYR A C 1
ATOM 704 O O . TYR A 1 87 ? 4.191 12.247 -5.521 1.00 94.56 87 TYR A O 1
ATOM 712 N N . LYS A 1 88 ? 2.310 13.476 -5.590 1.00 94.50 88 LYS A N 1
ATOM 713 C CA . LYS A 1 88 ? 2.993 14.771 -5.455 1.00 94.50 88 LYS A CA 1
ATOM 714 C C . LYS A 1 88 ? 3.767 14.833 -4.141 1.00 94.50 88 LYS A C 1
ATOM 716 O O . LYS A 1 88 ? 4.942 15.190 -4.149 1.00 94.50 88 LYS A O 1
ATOM 721 N N . ARG A 1 89 ? 3.154 14.404 -3.036 1.00 94.69 89 ARG A N 1
ATOM 722 C CA . ARG A 1 89 ? 3.808 14.343 -1.725 1.00 94.69 89 ARG A CA 1
ATOM 723 C C . ARG A 1 89 ? 5.034 13.433 -1.743 1.00 94.69 89 ARG A C 1
ATOM 725 O O . ARG A 1 89 ? 6.055 13.783 -1.157 1.00 94.69 89 ARG A O 1
ATOM 732 N N . ILE A 1 90 ? 4.961 12.279 -2.408 1.00 97.19 90 ILE A N 1
ATOM 733 C CA . ILE A 1 90 ? 6.121 11.382 -2.530 1.00 97.19 90 ILE A CA 1
ATOM 734 C C . ILE A 1 90 ? 7.205 12.005 -3.406 1.00 97.19 90 ILE A C 1
ATOM 736 O O . ILE A 1 90 ? 8.379 11.980 -3.042 1.00 97.19 90 ILE A O 1
ATOM 740 N N . TRP A 1 91 ? 6.824 12.611 -4.527 1.00 96.88 91 TRP A N 1
ATOM 741 C CA . TRP A 1 91 ? 7.757 13.282 -5.423 1.00 96.88 91 TRP A CA 1
ATOM 742 C C . TRP A 1 91 ? 8.523 14.413 -4.733 1.00 96.88 91 TRP A C 1
ATOM 744 O O . TRP A 1 91 ? 9.742 14.496 -4.883 1.00 96.88 91 TRP A O 1
ATOM 754 N N . ASP A 1 92 ? 7.843 15.226 -3.925 1.00 97.31 92 ASP A N 1
ATOM 755 C CA . ASP A 1 92 ? 8.468 16.308 -3.162 1.00 97.31 92 ASP A CA 1
ATOM 756 C C . ASP A 1 92 ? 9.526 15.767 -2.179 1.00 97.31 92 ASP A C 1
ATOM 758 O O . ASP A 1 92 ? 10.618 16.330 -2.077 1.00 97.31 92 ASP A O 1
ATOM 762 N N . ARG A 1 93 ? 9.260 14.622 -1.530 1.00 97.81 93 ARG A N 1
ATOM 763 C CA . ARG A 1 93 ? 10.211 13.934 -0.629 1.00 97.81 93 ARG A CA 1
ATOM 764 C C . ARG A 1 93 ? 11.394 13.301 -1.368 1.00 97.81 93 ARG A C 1
ATOM 766 O O . ARG A 1 93 ? 12.508 13.264 -0.853 1.00 97.81 93 ARG A O 1
ATOM 773 N N . ILE A 1 94 ? 11.190 12.826 -2.596 1.00 98.06 94 ILE A N 1
ATOM 774 C CA . ILE A 1 94 ? 12.293 12.360 -3.453 1.00 98.06 94 ILE A CA 1
ATOM 775 C C . ILE A 1 94 ? 13.161 13.549 -3.879 1.00 98.06 94 ILE A C 1
ATOM 777 O O . ILE A 1 94 ? 14.389 13.484 -3.831 1.00 98.06 94 ILE A O 1
ATOM 781 N N . LYS A 1 95 ? 12.538 14.667 -4.274 1.00 96.94 95 LYS A N 1
ATOM 782 C CA . LYS A 1 95 ? 13.246 15.884 -4.695 1.00 96.94 95 LYS A CA 1
ATOM 783 C C . LYS A 1 95 ? 14.031 16.543 -3.567 1.00 96.94 95 LYS A C 1
ATOM 785 O O . LYS A 1 95 ? 15.093 17.099 -3.841 1.00 96.94 95 LYS A O 1
ATOM 790 N N . SER A 1 96 ? 13.539 16.478 -2.331 1.00 97.19 96 SER A N 1
ATOM 791 C CA . SER A 1 96 ? 14.261 16.973 -1.155 1.00 97.19 96 SER A CA 1
ATOM 792 C C . SER A 1 96 ? 15.441 16.080 -0.748 1.00 97.19 96 SER A C 1
ATOM 794 O O . SER A 1 96 ? 16.285 16.517 0.031 1.00 97.19 96 SER A O 1
ATOM 796 N N . GLY A 1 97 ? 15.524 14.855 -1.283 1.00 96.62 97 GLY A N 1
ATOM 797 C CA . GLY A 1 97 ? 16.531 13.857 -0.921 1.00 96.62 97 GLY A CA 1
ATOM 798 C C . GLY A 1 97 ? 16.186 13.042 0.329 1.00 96.62 97 GLY A C 1
ATOM 799 O O . GLY A 1 97 ? 17.027 12.276 0.791 1.00 96.62 97 GLY A O 1
ATOM 800 N N . GLU A 1 98 ? 14.974 13.191 0.871 1.00 97.06 98 GLU A N 1
ATOM 801 C CA . GLU A 1 98 ? 14.486 12.402 2.010 1.00 97.06 98 GLU A CA 1
ATOM 802 C C . GLU A 1 98 ? 14.274 10.931 1.625 1.00 97.06 98 GLU A C 1
ATOM 804 O O . GLU A 1 98 ? 14.625 10.030 2.385 1.00 97.06 98 GLU A O 1
ATOM 809 N N . LEU A 1 99 ? 13.731 10.689 0.429 1.00 98.25 99 LEU A N 1
ATOM 810 C CA . LEU A 1 99 ? 13.475 9.353 -0.107 1.00 98.25 99 LEU A CA 1
ATOM 811 C C . LEU A 1 99 ? 14.323 9.079 -1.361 1.00 98.25 99 LEU A C 1
ATOM 813 O O . LEU A 1 99 ? 14.595 9.999 -2.138 1.00 98.25 99 LEU A O 1
ATOM 817 N N . PRO A 1 100 ? 14.716 7.816 -1.616 1.00 98.00 100 PRO A N 1
ATOM 818 C CA . PRO A 1 100 ? 15.311 7.428 -2.887 1.00 98.00 100 PRO A CA 1
ATOM 819 C C . PRO A 1 100 ? 14.262 7.432 -4.006 1.00 98.00 100 PRO A C 1
ATOM 821 O O . PRO A 1 100 ? 13.057 7.501 -3.770 1.00 98.00 100 PRO A O 1
ATOM 824 N N . TYR A 1 101 ? 14.719 7.293 -5.249 1.00 98.38 101 TYR A N 1
ATOM 825 C CA . TYR A 1 101 ? 13.816 6.945 -6.341 1.00 98.38 101 TYR A CA 1
ATOM 826 C C . TYR A 1 101 ? 13.285 5.516 -6.158 1.00 98.38 101 TYR A C 1
ATOM 828 O O . TYR A 1 101 ? 14.037 4.615 -5.789 1.00 98.38 101 TYR A O 1
ATOM 836 N N . PHE A 1 102 ? 12.006 5.322 -6.467 1.00 98.62 102 PHE A N 1
ATOM 837 C CA . PHE A 1 102 ? 11.341 4.024 -6.532 1.00 98.62 102 PHE A CA 1
ATOM 838 C C . PHE A 1 102 ? 11.137 3.673 -8.004 1.00 98.62 102 PHE A C 1
ATOM 840 O O . PHE A 1 102 ? 10.828 4.548 -8.807 1.00 98.62 102 PHE A O 1
ATOM 847 N N . ASP A 1 103 ? 11.258 2.405 -8.381 1.00 98.62 103 ASP A N 1
ATOM 848 C CA . ASP A 1 103 ? 10.968 1.980 -9.755 1.00 98.62 103 ASP A CA 1
ATOM 849 C C . ASP A 1 103 ? 9.491 2.180 -10.104 1.00 98.62 103 ASP A C 1
ATOM 851 O O . ASP A 1 103 ? 9.143 2.465 -11.256 1.00 98.62 103 ASP A O 1
ATOM 855 N N . VAL A 1 104 ? 8.632 2.055 -9.086 1.00 98.69 104 VAL A N 1
ATOM 856 C CA . VAL A 1 104 ? 7.196 2.317 -9.154 1.00 98.69 104 VAL A CA 1
ATOM 857 C C . VAL A 1 104 ? 6.724 2.998 -7.870 1.00 98.69 104 VAL A C 1
ATOM 859 O O . VAL A 1 104 ? 7.091 2.583 -6.770 1.00 98.69 104 VAL A O 1
ATOM 862 N N . ILE A 1 105 ? 5.861 4.002 -8.011 1.00 98.69 105 ILE A N 1
ATOM 863 C CA . ILE A 1 105 ? 5.093 4.589 -6.909 1.00 98.69 105 ILE A CA 1
ATOM 864 C C . ILE A 1 105 ? 3.630 4.202 -7.091 1.00 98.69 105 ILE A C 1
ATOM 866 O O . ILE A 1 105 ? 3.001 4.581 -8.077 1.00 98.69 105 ILE A O 1
ATOM 870 N N . VAL A 1 106 ? 3.089 3.480 -6.118 1.00 98.12 106 VAL A N 1
ATOM 871 C CA . VAL A 1 106 ? 1.659 3.244 -5.953 1.00 98.12 106 VAL A CA 1
ATOM 872 C C . VAL A 1 106 ? 1.154 4.195 -4.869 1.00 98.12 106 VAL A C 1
ATOM 874 O O . VAL A 1 106 ? 1.463 4.020 -3.688 1.00 98.12 106 VAL A O 1
ATOM 877 N N . GLY A 1 107 ? 0.421 5.224 -5.279 1.00 95.88 107 GLY A N 1
ATOM 878 C CA . GLY A 1 107 ? -0.099 6.268 -4.398 1.00 95.88 107 GLY A CA 1
ATOM 879 C C . GLY A 1 107 ? -1.563 6.059 -4.026 1.00 95.88 107 GLY A C 1
ATOM 880 O O . GLY A 1 107 ? -2.234 5.134 -4.499 1.00 95.88 107 GLY A O 1
ATOM 881 N N . SER A 1 108 ? -2.066 6.953 -3.177 1.00 93.62 108 SER A N 1
ATOM 882 C CA . SER A 1 108 ? -3.487 7.093 -2.845 1.00 93.62 108 SER A CA 1
ATOM 883 C C . SER A 1 108 ? -4.157 5.758 -2.492 1.00 93.62 108 SER A C 1
ATOM 885 O O . SER A 1 108 ? -5.247 5.433 -2.962 1.00 93.62 108 SER A O 1
ATOM 887 N N . VAL A 1 109 ? -3.464 4.964 -1.667 1.00 92.56 109 VAL A N 1
ATOM 888 C CA . VAL A 1 109 ? -3.911 3.662 -1.139 1.00 92.56 109 VAL A CA 1
ATOM 889 C C . VAL A 1 109 ? -4.138 2.597 -2.225 1.00 92.56 109 VAL A C 1
ATOM 891 O O . VAL A 1 109 ? -4.914 1.663 -2.041 1.00 92.56 109 VAL A O 1
ATOM 894 N N . GLY A 1 110 ? -3.431 2.696 -3.354 1.00 93.81 110 GLY A N 1
ATOM 895 C CA . GLY A 1 110 ? -3.529 1.721 -4.446 1.00 93.81 110 GLY A CA 1
ATOM 896 C C . GLY A 1 110 ? -4.287 2.205 -5.677 1.00 93.81 110 GLY A C 1
ATOM 897 O O . GLY A 1 110 ? -4.520 1.410 -6.582 1.00 93.81 110 GLY A O 1
ATOM 898 N N . THR A 1 111 ? -4.689 3.476 -5.728 1.00 94.25 111 THR A N 1
ATOM 899 C CA . THR A 1 111 ? -5.565 4.002 -6.792 1.00 94.25 111 THR A CA 1
ATOM 900 C C . THR A 1 111 ? -4.841 4.818 -7.862 1.00 94.25 111 THR A C 1
ATOM 902 O O . THR A 1 111 ? -5.454 5.296 -8.814 1.00 94.25 111 THR A O 1
ATOM 905 N N . GLU A 1 112 ? -3.523 4.949 -7.757 1.00 95.31 112 GLU A N 1
ATOM 906 C CA . GLU A 1 112 ? -2.685 5.546 -8.791 1.00 95.31 112 GLU A CA 1
ATOM 907 C C . GLU A 1 112 ? -1.324 4.855 -8.835 1.00 95.31 112 GLU A C 1
ATOM 909 O O . GLU A 1 112 ? -0.788 4.458 -7.801 1.00 95.31 112 GLU A O 1
ATOM 914 N N . ILE A 1 113 ? -0.774 4.691 -10.038 1.00 97.75 113 ILE A N 1
ATOM 915 C CA . ILE A 1 113 ? 0.489 3.989 -10.272 1.00 97.75 113 ILE A CA 1
ATOM 916 C C . ILE A 1 113 ? 1.345 4.830 -11.212 1.00 97.75 113 ILE A C 1
ATOM 918 O O . ILE A 1 113 ? 0.865 5.309 -12.242 1.00 97.75 113 ILE A O 1
ATOM 922 N N . PHE A 1 114 ? 2.616 4.994 -10.862 1.00 98.25 114 PHE A N 1
ATOM 923 C CA . PHE A 1 114 ? 3.590 5.760 -11.622 1.00 98.25 114 PHE A CA 1
ATOM 924 C C . PHE A 1 114 ? 4.883 4.969 -11.786 1.00 98.25 114 PHE A C 1
ATOM 926 O O . PHE A 1 114 ? 5.423 4.460 -10.809 1.00 98.25 114 PHE A O 1
ATOM 933 N N . PHE A 1 115 ? 5.409 4.911 -13.005 1.00 98.44 115 PHE A N 1
ATOM 934 C CA . PHE A 1 115 ? 6.640 4.203 -13.348 1.00 98.44 115 PHE A CA 1
ATOM 935 C C . PHE A 1 115 ? 7.790 5.178 -13.526 1.00 98.44 115 PHE A C 1
ATOM 937 O O . PHE A 1 115 ? 7.629 6.204 -14.186 1.00 98.44 115 PHE A O 1
ATOM 944 N N . LEU A 1 116 ? 8.959 4.841 -12.989 1.00 98.38 116 LEU A N 1
ATOM 945 C CA . LEU A 1 116 ? 10.166 5.638 -13.156 1.00 98.38 116 LEU A CA 1
ATOM 946 C C . LEU A 1 116 ? 10.762 5.443 -14.551 1.00 98.38 116 LEU A C 1
ATOM 948 O O . LEU A 1 116 ? 11.048 4.323 -14.978 1.00 98.38 116 LEU A O 1
ATOM 952 N N . HIS A 1 117 ? 11.027 6.544 -15.240 1.00 97.81 117 HIS A N 1
ATOM 953 C CA . HIS A 1 117 ? 11.740 6.603 -16.511 1.00 97.81 117 HIS A CA 1
ATOM 954 C C . HIS A 1 117 ? 13.012 7.420 -16.338 1.00 97.81 117 HIS A C 1
ATOM 956 O O . HIS A 1 117 ? 13.077 8.354 -15.542 1.00 97.81 117 HIS A O 1
ATOM 962 N N . LYS A 1 118 ? 14.046 7.038 -17.089 1.00 96.38 118 LYS A N 1
ATOM 963 C CA . LYS A 1 118 ? 15.279 7.818 -17.193 1.00 96.38 118 LYS A CA 1
ATOM 964 C C . LYS A 1 118 ? 15.337 8.424 -18.584 1.00 96.38 118 LYS A C 1
ATOM 966 O O . LYS A 1 118 ? 15.311 7.677 -19.563 1.00 96.38 118 LYS A O 1
ATOM 971 N N . ASN A 1 119 ? 15.423 9.743 -18.629 1.00 94.31 119 ASN A N 1
ATOM 972 C CA . ASN A 1 119 ? 15.509 10.539 -19.841 1.00 94.31 119 ASN A CA 1
ATOM 973 C C . ASN A 1 119 ? 16.923 10.483 -20.439 1.00 94.31 119 ASN A C 1
ATOM 975 O O . ASN A 1 119 ? 17.883 10.058 -19.785 1.00 94.31 119 ASN A O 1
ATOM 979 N N . GLU A 1 120 ? 17.056 10.915 -21.694 1.00 92.81 120 GLU A N 1
ATOM 980 C CA . GLU A 1 120 ? 18.335 10.920 -22.425 1.00 92.81 120 GLU A CA 1
ATOM 981 C C . GLU A 1 120 ? 19.398 11.804 -21.753 1.00 92.81 120 GLU A C 1
ATOM 983 O O . GLU A 1 120 ? 20.585 11.485 -21.774 1.00 92.81 120 GLU A O 1
ATOM 988 N N . ASP A 1 121 ? 18.970 12.871 -21.078 1.00 94.69 121 ASP A N 1
ATOM 989 C CA . ASP A 1 121 ? 19.816 13.793 -20.314 1.00 94.69 121 ASP A CA 1
ATOM 990 C C . ASP A 1 121 ? 20.210 13.265 -18.917 1.00 94.69 121 ASP A C 1
ATOM 992 O O . ASP A 1 121 ? 20.802 13.986 -18.116 1.00 94.69 121 ASP A O 1
ATOM 996 N N . ASN A 1 122 ? 19.918 11.994 -18.623 1.00 92.00 122 ASN A N 1
ATOM 997 C CA . ASN A 1 122 ? 20.078 11.343 -17.321 1.00 92.00 122 ASN A CA 1
ATOM 998 C C . ASN A 1 122 ? 19.185 11.886 -16.194 1.00 92.00 122 ASN A C 1
ATOM 1000 O O . ASN A 1 122 ? 19.389 11.496 -15.040 1.00 92.00 122 ASN A O 1
ATOM 1004 N N . THR A 1 123 ? 18.185 12.715 -16.494 1.00 95.00 123 THR A N 1
ATOM 1005 C CA . THR A 1 123 ? 17.148 13.063 -15.516 1.00 95.00 123 THR A CA 1
ATOM 1006 C C . THR A 1 123 ? 16.135 11.931 -15.364 1.00 95.00 123 THR A C 1
ATOM 1008 O O . THR A 1 123 ? 16.067 11.005 -16.177 1.00 95.00 123 THR A O 1
ATOM 1011 N N . PHE A 1 124 ? 15.366 11.983 -14.281 1.00 95.88 124 PHE A N 1
ATOM 1012 C CA . PHE A 1 124 ? 14.313 11.022 -13.993 1.00 95.88 124 PHE A CA 1
ATOM 1013 C C . PHE A 1 124 ? 12.947 11.696 -14.019 1.00 95.88 124 PHE A C 1
ATOM 1015 O O . PHE A 1 124 ? 12.781 12.796 -13.484 1.00 95.88 124 PHE A O 1
ATOM 1022 N N . GLU A 1 125 ? 11.973 10.990 -14.577 1.00 96.25 125 GLU A N 1
ATOM 1023 C CA . GLU A 1 125 ? 10.565 11.370 -14.579 1.00 96.25 125 GLU A CA 1
ATOM 1024 C C . GLU A 1 125 ? 9.691 10.169 -14.224 1.00 96.25 125 GLU A C 1
ATOM 1026 O O . GLU A 1 125 ? 10.078 9.023 -14.445 1.00 96.25 125 GLU A O 1
ATOM 1031 N N . TYR A 1 126 ? 8.503 10.429 -13.690 1.00 97.56 126 TYR A N 1
ATOM 1032 C CA . TYR A 1 126 ? 7.509 9.394 -13.447 1.00 97.56 126 TYR A CA 1
ATOM 1033 C C . TYR A 1 126 ? 6.369 9.516 -14.452 1.00 97.56 126 TYR A C 1
ATOM 1035 O O . TYR A 1 126 ? 5.782 10.587 -14.608 1.00 97.56 126 TYR A O 1
ATOM 1043 N N . LYS A 1 127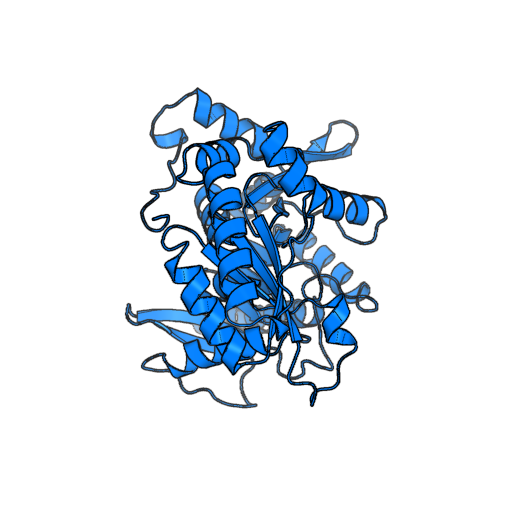 ? 6.031 8.404 -15.106 1.00 96.69 127 LYS A N 1
ATOM 1044 C CA . LYS A 1 127 ? 4.896 8.311 -16.030 1.00 96.69 127 LYS A CA 1
ATOM 1045 C C . LYS A 1 127 ? 3.757 7.555 -15.377 1.00 96.69 127 LYS A C 1
ATOM 1047 O O . LYS A 1 127 ? 3.964 6.463 -14.850 1.00 96.69 127 LYS A O 1
ATOM 1052 N N . ARG A 1 128 ? 2.560 8.131 -15.421 1.00 96.12 128 ARG A N 1
ATOM 1053 C CA . ARG A 1 128 ? 1.351 7.519 -14.868 1.00 96.12 128 ARG A CA 1
ATOM 1054 C C . ARG A 1 128 ? 0.918 6.310 -15.698 1.00 96.12 128 ARG A C 1
ATOM 1056 O O . ARG A 1 128 ? 1.004 6.339 -16.924 1.00 96.12 128 ARG A O 1
ATOM 1063 N N . ASP A 1 129 ? 0.420 5.274 -15.033 1.00 96.31 129 ASP A N 1
ATOM 1064 C CA . ASP A 1 129 ? -0.220 4.123 -15.671 1.00 96.31 129 ASP A CA 1
ATOM 1065 C C . ASP A 1 129 ? -1.628 4.498 -16.157 1.00 96.31 129 ASP A C 1
ATOM 1067 O O . ASP A 1 129 ? -2.625 4.307 -15.458 1.00 96.31 129 ASP A O 1
ATOM 1071 N N . ALA A 1 130 ? -1.707 5.064 -17.361 1.00 93.50 130 ALA A N 1
ATOM 1072 C CA . ALA A 1 130 ? -2.980 5.444 -17.968 1.00 93.50 130 ALA A CA 1
ATOM 1073 C C . ALA A 1 130 ? -3.886 4.230 -18.248 1.00 93.50 130 ALA A C 1
ATOM 1075 O O . ALA A 1 130 ? -5.104 4.370 -18.294 1.00 93.50 130 ALA A O 1
ATOM 1076 N N . TYR A 1 131 ? -3.309 3.034 -18.406 1.00 91.94 131 TYR A N 1
ATOM 1077 C CA . TYR A 1 131 ? -4.083 1.807 -18.572 1.00 91.94 131 TYR A CA 1
ATOM 1078 C C . TYR A 1 131 ? -4.757 1.385 -17.258 1.00 91.94 131 TYR A C 1
ATOM 1080 O O . TYR A 1 131 ? -5.940 1.045 -17.248 1.00 91.94 131 TYR A O 1
ATOM 1088 N N . PHE A 1 132 ? -4.037 1.456 -16.136 1.00 93.38 132 PHE A N 1
ATOM 1089 C CA . PHE A 1 132 ? -4.629 1.237 -14.814 1.00 93.38 132 PHE A CA 1
ATOM 1090 C C . PHE A 1 132 ? -5.704 2.283 -14.490 1.00 93.38 132 PHE A C 1
ATOM 1092 O O . PHE A 1 132 ? -6.743 1.946 -13.930 1.00 93.38 132 PHE A O 1
ATOM 1099 N N . GLU A 1 133 ? -5.485 3.542 -14.873 1.00 91.56 133 GLU A N 1
ATOM 1100 C CA . GLU A 1 133 ? -6.485 4.599 -14.712 1.00 91.56 133 GLU A CA 1
ATOM 1101 C C . GLU A 1 133 ? -7.755 4.347 -15.540 1.00 91.56 133 GLU A C 1
ATOM 1103 O O . GLU A 1 133 ? -8.849 4.478 -14.998 1.00 91.56 133 GLU A O 1
ATOM 1108 N N . ASP A 1 134 ? -7.627 3.935 -16.806 1.00 89.56 134 ASP A N 1
ATOM 1109 C CA . ASP A 1 134 ? -8.765 3.527 -17.651 1.00 89.56 134 ASP A CA 1
ATOM 1110 C C . ASP A 1 134 ? -9.542 2.354 -17.031 1.00 89.56 134 ASP A C 1
ATOM 1112 O O . ASP A 1 134 ? -10.771 2.316 -17.022 1.00 89.56 134 ASP A O 1
ATOM 1116 N N . MET A 1 135 ? -8.825 1.401 -16.432 1.00 88.56 135 MET A N 1
ATOM 1117 C CA . MET A 1 135 ? -9.440 0.280 -15.724 1.00 88.56 135 MET A CA 1
ATOM 1118 C C . MET A 1 135 ? -10.238 0.737 -14.491 1.00 88.56 135 MET A C 1
ATOM 1120 O O . MET A 1 135 ? -11.303 0.185 -14.211 1.00 88.56 135 MET A O 1
ATOM 1124 N N . LEU A 1 136 ? -9.732 1.725 -13.748 1.00 89.25 136 LEU A N 1
ATOM 1125 C CA . LEU A 1 136 ? -10.429 2.297 -12.596 1.00 89.25 136 LEU A CA 1
ATOM 1126 C C . LEU A 1 136 ? -11.658 3.107 -13.015 1.00 89.25 136 LEU A C 1
ATOM 1128 O O . LEU A 1 136 ? -12.709 2.962 -12.389 1.00 89.25 136 LEU A O 1
ATOM 1132 N N . SER A 1 137 ? -11.542 3.920 -14.069 1.00 84.81 137 SER A N 1
ATOM 1133 C CA . SER A 1 137 ? -12.634 4.759 -14.577 1.00 84.81 137 SER A CA 1
ATOM 1134 C C . SER A 1 137 ? -13.755 3.936 -15.216 1.00 84.81 137 SER A C 1
ATOM 1136 O O . SER A 1 137 ? -14.925 4.273 -15.060 1.00 84.81 137 SER A O 1
ATOM 1138 N N . GLY A 1 138 ? -13.417 2.823 -15.874 1.00 80.56 138 GLY A N 1
ATOM 1139 C CA . GLY A 1 138 ? -14.383 1.833 -16.354 1.00 80.56 138 GLY A CA 1
ATOM 1140 C C . GLY A 1 138 ? -14.989 0.961 -15.246 1.00 80.56 138 GLY A C 1
ATOM 1141 O O . GLY A 1 138 ? -15.895 0.170 -15.515 1.00 80.56 138 GLY A O 1
ATOM 1142 N N . GLY A 1 139 ? -14.486 1.068 -14.012 1.00 77.25 139 GLY A N 1
ATOM 1143 C CA . GLY A 1 139 ? -15.007 0.376 -12.838 1.00 77.25 139 GLY A CA 1
ATOM 1144 C C . GLY A 1 139 ? -16.250 1.046 -12.241 1.00 77.25 139 GLY A C 1
ATOM 1145 O O . GLY A 1 139 ? -16.682 2.116 -12.654 1.00 77.25 139 GLY A O 1
ATOM 1146 N N . ASN A 1 140 ? -16.825 0.432 -11.203 1.00 76.44 140 ASN A N 1
ATOM 1147 C CA . ASN A 1 140 ? -18.038 0.936 -10.543 1.00 76.44 140 ASN A CA 1
ATOM 1148 C C . ASN A 1 140 ? -17.764 2.054 -9.516 1.00 76.44 140 ASN A C 1
ATOM 1150 O O . ASN A 1 140 ? -18.359 2.066 -8.438 1.00 76.44 140 ASN A O 1
ATOM 1154 N N . PHE A 1 141 ? -16.807 2.946 -9.783 1.00 87.81 141 PHE A N 1
ATOM 1155 C CA . PHE A 1 141 ? -16.451 4.040 -8.876 1.00 87.81 141 PHE A CA 1
ATOM 1156 C C . PHE A 1 141 ? -16.910 5.386 -9.430 1.00 87.81 141 PHE A C 1
ATOM 1158 O O . PHE A 1 141 ? -16.137 6.129 -10.028 1.00 87.81 141 PHE A O 1
ATOM 1165 N N . ASP A 1 142 ? -18.174 5.719 -9.184 1.00 89.62 142 ASP A N 1
ATOM 1166 C CA . ASP A 1 142 ? -18.663 7.082 -9.362 1.00 89.62 142 ASP A CA 1
ATOM 1167 C C . ASP A 1 142 ? -18.317 7.907 -8.115 1.00 89.62 142 ASP A C 1
ATOM 1169 O O . ASP A 1 142 ? -18.931 7.763 -7.054 1.00 89.62 142 ASP A O 1
ATOM 1173 N N . ARG A 1 143 ? -17.321 8.793 -8.229 1.00 90.31 143 ARG A N 1
ATOM 1174 C CA . ARG A 1 143 ? -16.907 9.643 -7.106 1.00 90.31 143 ARG A CA 1
ATOM 1175 C C . ARG A 1 143 ? -18.054 10.525 -6.604 1.00 90.31 143 ARG A C 1
ATOM 1177 O O . ARG A 1 143 ? -18.160 10.740 -5.401 1.00 90.31 143 ARG A O 1
ATOM 1184 N N . ARG A 1 144 ? -18.920 11.032 -7.486 1.00 89.50 144 ARG A N 1
ATOM 1185 C CA . ARG A 1 144 ? -20.041 11.896 -7.088 1.00 89.50 144 ARG A CA 1
ATOM 1186 C C . ARG A 1 144 ? -21.027 11.132 -6.221 1.00 89.50 144 ARG A C 1
ATOM 1188 O O . ARG A 1 144 ? -21.446 11.642 -5.183 1.00 89.50 144 ARG A O 1
ATOM 1195 N N . GLU A 1 145 ? -21.343 9.906 -6.620 1.00 91.62 145 GLU A N 1
ATOM 1196 C CA . GLU A 1 145 ? -22.154 8.999 -5.813 1.00 91.62 145 GLU A CA 1
ATOM 1197 C C . GLU A 1 145 ? -21.491 8.722 -4.454 1.00 91.62 145 GLU A C 1
ATOM 1199 O O . GLU A 1 145 ? -22.147 8.810 -3.415 1.00 91.62 145 GLU A O 1
ATOM 1204 N N . VAL A 1 146 ? -20.184 8.436 -4.441 1.00 93.62 146 VAL A N 1
ATOM 1205 C CA . VAL A 1 146 ? -19.439 8.128 -3.210 1.00 93.62 146 VAL A CA 1
ATOM 1206 C C . VAL A 1 146 ? -19.386 9.322 -2.256 1.00 93.62 146 VAL A C 1
ATOM 1208 O O . VAL A 1 146 ? -19.597 9.136 -1.058 1.00 93.62 146 VAL A O 1
ATOM 1211 N N . VAL A 1 147 ? -19.156 10.542 -2.750 1.00 92.94 147 VAL A N 1
ATOM 1212 C CA . VAL A 1 147 ? -19.163 11.759 -1.919 1.00 92.94 147 VAL A CA 1
ATOM 1213 C C . VAL A 1 147 ? -20.562 12.018 -1.361 1.00 92.94 147 VAL A C 1
ATOM 1215 O O . VAL A 1 147 ? -20.696 12.252 -0.162 1.00 92.94 147 VAL A O 1
ATOM 1218 N N . GLY A 1 148 ? -21.613 11.889 -2.180 1.00 92.69 148 GLY A N 1
ATOM 1219 C CA . GLY A 1 148 ? -22.998 12.025 -1.715 1.00 92.69 148 GLY A CA 1
ATOM 1220 C C . GLY A 1 148 ? -23.345 11.025 -0.607 1.00 92.69 148 GLY A C 1
ATOM 1221 O O . GLY A 1 148 ? -23.795 11.416 0.467 1.00 92.69 148 GLY A O 1
ATOM 1222 N N . LYS A 1 149 ? -23.034 9.738 -0.811 1.00 95.19 149 LYS A N 1
ATOM 1223 C CA . LYS A 1 149 ? -23.215 8.694 0.213 1.00 95.19 149 LYS A CA 1
ATOM 1224 C C . LYS A 1 149 ? -22.367 8.933 1.462 1.00 95.19 149 LYS A C 1
ATOM 1226 O O . LYS A 1 149 ? -22.794 8.560 2.552 1.00 95.19 149 LYS A O 1
ATOM 1231 N N . SER A 1 150 ? -21.181 9.526 1.313 1.00 95.69 150 SER A N 1
ATOM 1232 C CA . SER A 1 150 ? -20.312 9.883 2.440 1.00 95.69 150 SER A CA 1
ATOM 1233 C C . SER A 1 150 ? -20.919 10.995 3.287 1.00 95.69 150 SER A C 1
ATOM 1235 O O . SER A 1 150 ? -20.874 10.893 4.507 1.00 95.69 150 SER A O 1
ATOM 1237 N N . ILE A 1 151 ? -21.540 12.008 2.670 1.00 94.44 151 ILE A N 1
ATOM 1238 C CA . ILE A 1 151 ? -22.279 13.053 3.397 1.00 94.44 151 ILE A CA 1
ATOM 1239 C C . ILE A 1 151 ? -23.411 12.422 4.206 1.00 94.44 151 ILE A C 1
ATOM 1241 O O . ILE A 1 151 ? -23.468 12.612 5.416 1.00 94.44 151 ILE A O 1
ATOM 1245 N N . GLU A 1 152 ? -24.246 11.597 3.568 1.00 95.50 152 GLU A N 1
ATOM 1246 C CA . GLU A 1 152 ? -25.344 10.905 4.256 1.00 95.50 152 GLU A CA 1
ATOM 1247 C C . GLU A 1 152 ? -24.843 10.029 5.416 1.00 95.50 152 GLU A C 1
ATOM 1249 O O . GLU A 1 152 ? -25.481 9.949 6.468 1.00 95.50 152 GLU A O 1
ATOM 1254 N N . LEU A 1 153 ? -23.705 9.349 5.231 1.00 96.38 153 LEU A N 1
ATOM 1255 C CA . LEU A 1 153 ? -23.088 8.533 6.273 1.00 96.38 153 LEU A CA 1
ATOM 1256 C C . LEU A 1 153 ? -22.607 9.400 7.443 1.00 96.38 153 LEU A C 1
ATOM 1258 O O . LEU A 1 153 ? -22.903 9.075 8.589 1.00 96.38 153 LEU A O 1
ATOM 1262 N N . ILE A 1 154 ? -21.901 10.497 7.162 1.00 96.00 154 ILE A N 1
ATOM 1263 C CA . ILE A 1 154 ? -21.415 11.442 8.175 1.00 96.00 154 ILE A CA 1
ATOM 1264 C C . ILE A 1 154 ? -22.588 12.041 8.954 1.00 96.00 154 ILE A C 1
ATOM 1266 O O . ILE A 1 154 ? -22.527 12.084 10.180 1.00 96.00 154 ILE A O 1
ATOM 1270 N N . GLU A 1 155 ? -23.665 12.452 8.282 1.00 95.69 155 GLU A N 1
ATOM 1271 C CA . GLU A 1 155 ? -24.880 12.971 8.925 1.00 95.69 155 GLU A CA 1
ATOM 1272 C C . GLU A 1 155 ? -25.531 11.924 9.838 1.00 95.69 155 GLU A C 1
ATOM 1274 O O . GLU A 1 155 ? -25.841 12.217 10.994 1.00 95.69 155 GLU A O 1
ATOM 1279 N N . THR A 1 156 ? -25.679 10.689 9.347 1.00 95.62 156 THR A N 1
ATOM 1280 C CA . THR A 1 156 ? -26.257 9.574 10.117 1.00 95.62 156 THR A CA 1
ATOM 1281 C C . THR A 1 156 ? -25.427 9.285 11.366 1.00 95.62 156 THR A C 1
ATOM 1283 O O . THR A 1 156 ? -25.956 9.268 12.478 1.00 95.62 156 THR A O 1
ATOM 1286 N N . LEU A 1 157 ? -24.114 9.104 11.203 1.00 96.19 157 LEU A N 1
ATOM 1287 C CA . LEU A 1 157 ? -23.216 8.794 12.312 1.00 96.19 157 LEU A CA 1
ATOM 1288 C C . LEU A 1 157 ? -23.119 9.964 13.297 1.00 96.19 157 LEU A C 1
ATOM 1290 O O . LEU A 1 157 ? -23.158 9.746 14.501 1.00 96.19 157 LEU A O 1
ATOM 1294 N N . SER A 1 158 ? -23.083 11.209 12.823 1.00 96.19 158 SER A N 1
ATOM 1295 C CA . SER A 1 158 ? -23.061 12.385 13.706 1.00 96.19 158 SER A CA 1
ATOM 1296 C C . SER A 1 158 ? -24.352 12.541 14.517 1.00 96.19 158 SER A C 1
ATOM 1298 O O . SER A 1 158 ? -24.316 13.091 15.615 1.00 96.19 158 SER A O 1
ATOM 1300 N N . GLY A 1 159 ? -25.487 12.052 14.006 1.00 95.81 159 GLY A N 1
ATOM 1301 C CA . GLY A 1 159 ? -26.749 11.995 14.746 1.00 95.81 159 GLY A CA 1
ATOM 1302 C C . GLY A 1 159 ? -26.803 10.865 15.780 1.00 95.81 159 GLY A C 1
ATOM 1303 O O . GLY A 1 159 ? -27.318 11.068 16.878 1.00 95.81 159 GLY A O 1
ATOM 1304 N N . GLU A 1 160 ? -26.275 9.683 15.447 1.00 96.06 160 GLU A N 1
ATOM 1305 C CA . GLU A 1 160 ? -26.287 8.510 16.336 1.00 96.06 160 GLU A CA 1
ATOM 1306 C C . GLU A 1 160 ? -25.197 8.526 17.414 1.00 96.06 160 GLU A C 1
ATOM 1308 O O . GLU A 1 160 ? -25.403 7.982 18.498 1.00 96.06 160 GLU A O 1
ATOM 1313 N N . MET A 1 161 ? -24.035 9.093 17.100 1.00 96.00 161 MET A N 1
ATOM 1314 C CA . MET A 1 161 ? -22.818 9.066 17.919 1.00 96.00 161 MET A CA 1
ATOM 1315 C C . MET A 1 161 ? -22.069 10.411 17.799 1.00 96.00 161 MET A C 1
ATOM 1317 O O . MET A 1 161 ? -20.962 10.480 17.248 1.00 96.00 161 MET A O 1
ATOM 1321 N N . PRO A 1 162 ? -22.676 11.517 18.276 1.00 94.88 162 PRO A N 1
ATOM 1322 C CA . PRO A 1 162 ? -22.139 12.873 18.124 1.00 94.88 162 PRO A CA 1
ATOM 1323 C C . PRO A 1 162 ? -20.746 13.062 18.739 1.00 94.88 162 PRO A C 1
ATOM 1325 O O . PRO A 1 162 ? -19.978 13.913 18.293 1.00 94.88 162 PRO A O 1
ATOM 1328 N N . GLU A 1 163 ? -20.381 12.259 19.736 1.00 94.56 163 GLU A N 1
ATOM 1329 C CA . GLU A 1 163 ? -19.068 12.267 20.376 1.00 94.56 163 GLU A CA 1
ATOM 1330 C C . GLU A 1 163 ? -17.920 11.849 19.447 1.00 94.56 163 GLU A C 1
ATOM 1332 O O . GLU A 1 163 ? -16.757 12.068 19.793 1.00 94.56 163 GLU A O 1
ATOM 1337 N N . CYS A 1 164 ? -18.211 11.249 18.291 1.00 95.81 164 CYS A N 1
ATOM 1338 C CA . CYS A 1 164 ? -17.197 10.761 17.360 1.00 95.81 164 CYS A CA 1
ATOM 1339 C C . CYS A 1 164 ? -16.687 11.828 16.373 1.00 95.81 164 CYS A C 1
ATOM 1341 O O . CYS A 1 164 ? -15.661 11.611 15.740 1.00 95.81 164 CYS A O 1
ATOM 1343 N N . GLU A 1 165 ? -17.346 12.986 16.251 1.00 95.81 165 GLU A N 1
ATOM 1344 C CA . GLU A 1 165 ? -16.883 14.143 15.454 1.00 95.81 165 GLU A CA 1
ATOM 1345 C C . GLU A 1 165 ? -16.416 13.801 14.014 1.00 95.81 165 GLU A C 1
ATOM 1347 O O . GLU A 1 165 ? -15.249 13.980 13.649 1.00 95.81 165 GLU A O 1
ATOM 1352 N N . PHE A 1 166 ? -17.330 13.326 13.165 1.00 96.19 166 PHE A N 1
ATOM 1353 C CA . PHE A 1 166 ? -17.023 12.963 11.776 1.00 96.19 166 PHE A CA 1
ATOM 1354 C C . PHE A 1 166 ? -16.810 14.186 10.882 1.00 96.19 166 PHE A C 1
ATOM 1356 O O . PHE A 1 166 ? -17.667 15.063 10.808 1.00 96.19 166 PHE A O 1
ATOM 1363 N N . ASN A 1 167 ? -15.690 14.231 10.157 1.00 94.31 167 ASN A N 1
ATOM 1364 C CA . ASN A 1 167 ? -15.356 15.338 9.259 1.00 94.31 167 ASN A CA 1
ATOM 1365 C C . ASN A 1 167 ? -14.550 14.858 8.053 1.00 94.31 167 ASN A C 1
ATOM 1367 O O . ASN A 1 167 ? -13.601 14.095 8.221 1.00 94.31 167 ASN A O 1
ATOM 1371 N N . PHE A 1 168 ? -14.848 15.355 6.850 1.00 94.12 168 PHE A N 1
ATOM 1372 C CA . PHE A 1 168 ? -13.995 15.101 5.684 1.00 94.12 168 PHE A CA 1
ATOM 1373 C C . PHE A 1 168 ? -12.539 15.495 5.952 1.00 94.12 168 PHE A C 1
ATOM 1375 O O . PHE A 1 168 ? -12.254 16.502 6.601 1.00 94.12 168 PHE A O 1
ATOM 1382 N N . GLN A 1 169 ? -11.602 14.710 5.416 1.00 90.44 169 GLN A N 1
ATOM 1383 C CA . GLN A 1 169 ? -10.172 15.011 5.505 1.00 90.44 169 GLN A CA 1
ATOM 1384 C C . GLN A 1 169 ? -9.850 16.348 4.821 1.00 90.44 169 GLN A C 1
ATOM 1386 O O . GLN A 1 169 ? -8.998 17.097 5.298 1.00 90.44 169 GLN A O 1
ATOM 1391 N N . ASN A 1 170 ? -10.555 16.656 3.729 1.00 87.56 170 ASN A N 1
ATOM 1392 C CA . ASN A 1 170 ? -10.486 17.937 3.039 1.00 87.56 170 ASN A CA 1
ATOM 1393 C C . ASN A 1 170 ? -11.891 18.414 2.645 1.00 87.56 170 ASN A C 1
ATOM 1395 O O . ASN A 1 170 ? -12.305 18.290 1.494 1.00 87.56 170 ASN A O 1
ATOM 1399 N N . THR A 1 171 ? -12.622 18.973 3.610 1.00 86.56 171 THR A N 1
ATOM 1400 C CA . THR A 1 171 ? -13.994 19.470 3.409 1.00 86.56 171 THR A CA 1
ATOM 1401 C C . THR A 1 171 ? -14.113 20.414 2.212 1.00 86.56 171 THR A C 1
ATOM 1403 O O . THR A 1 171 ? -15.009 20.250 1.393 1.00 86.56 171 THR A O 1
ATOM 1406 N N . GLN A 1 172 ? -13.169 21.349 2.050 1.00 84.25 172 GLN A N 1
ATOM 1407 C CA . GLN A 1 172 ? -13.202 22.321 0.951 1.00 84.25 172 GLN A CA 1
ATOM 1408 C C . GLN A 1 172 ? -13.082 21.659 -0.425 1.00 84.25 172 GLN A C 1
ATOM 1410 O O . GLN A 1 172 ? -13.739 22.094 -1.373 1.00 84.25 172 GLN A O 1
ATOM 1415 N N . ALA A 1 173 ? -12.249 20.621 -0.550 1.00 83.62 173 ALA A N 1
ATOM 1416 C CA . ALA A 1 173 ? -12.110 19.886 -1.802 1.00 83.62 173 ALA A CA 1
ATOM 1417 C C . ALA A 1 173 ? -13.393 19.124 -2.152 1.00 83.62 173 ALA A C 1
ATOM 1419 O O . ALA A 1 173 ? -13.833 19.187 -3.299 1.00 83.62 173 ALA A O 1
ATOM 1420 N N . GLU A 1 174 ? -14.024 18.465 -1.176 1.00 87.50 174 GLU A N 1
ATOM 1421 C CA . GLU A 1 174 ? -15.257 17.708 -1.427 1.00 87.50 174 GLU A CA 1
ATOM 1422 C C . GLU A 1 174 ? -16.449 18.630 -1.734 1.00 87.50 174 GLU A C 1
ATOM 1424 O O . GLU A 1 174 ? -17.212 18.366 -2.665 1.00 87.50 174 GLU A O 1
ATOM 1429 N N . GLU A 1 175 ? -16.569 19.768 -1.042 1.00 81.38 175 GLU A N 1
ATOM 1430 C CA . GLU A 1 175 ? -17.565 20.803 -1.358 1.00 81.38 175 GLU A CA 1
ATOM 1431 C C . GLU A 1 175 ? -17.353 21.384 -2.764 1.00 81.38 175 GLU A C 1
ATOM 1433 O O . GLU A 1 175 ? -18.296 21.500 -3.552 1.00 81.38 175 GLU A O 1
ATOM 1438 N N . SER A 1 176 ? -16.103 21.705 -3.114 1.00 81.88 176 SER A N 1
ATOM 1439 C CA . SER A 1 176 ? -15.756 22.229 -4.441 1.00 81.88 176 SER A CA 1
ATOM 1440 C C . SER A 1 176 ? -16.046 21.219 -5.549 1.00 81.88 176 SER A C 1
ATOM 1442 O O . SER A 1 176 ? -16.513 21.605 -6.624 1.00 81.88 176 SER A O 1
ATOM 1444 N N . PHE A 1 177 ? -15.808 19.930 -5.297 1.00 84.19 177 PHE A N 1
ATOM 1445 C CA . PHE A 1 177 ? -16.109 18.863 -6.245 1.00 84.19 177 PHE A CA 1
ATOM 1446 C C . PHE A 1 177 ? -17.612 18.752 -6.526 1.00 84.19 177 PHE A C 1
ATOM 1448 O O . PHE A 1 177 ? -18.007 18.642 -7.687 1.00 84.19 177 PHE A O 1
ATOM 1455 N N . LEU A 1 178 ? -18.465 18.848 -5.502 1.00 81.44 178 LEU A N 1
ATOM 1456 C CA . LEU A 1 178 ? -19.919 18.797 -5.693 1.00 81.44 178 LEU A CA 1
ATOM 1457 C C . LEU A 1 178 ? -20.455 19.961 -6.538 1.00 81.44 178 LEU A C 1
ATOM 1459 O O . LEU A 1 178 ? -21.441 19.787 -7.257 1.00 81.44 178 LEU A O 1
ATOM 1463 N N . LEU A 1 179 ? -19.797 21.122 -6.478 1.00 80.44 179 LEU A N 1
ATOM 1464 C CA . LEU A 1 179 ? -20.162 22.304 -7.260 1.00 80.44 179 LEU A CA 1
ATOM 1465 C C . LEU A 1 179 ? -19.619 22.255 -8.693 1.00 80.44 179 LEU A C 1
ATOM 1467 O O . LEU A 1 179 ? -20.358 22.522 -9.640 1.00 80.44 179 LEU A O 1
ATOM 1471 N N . ASN A 1 180 ? -18.338 21.915 -8.856 1.00 79.44 180 ASN A N 1
ATOM 1472 C CA . ASN A 1 180 ? -17.604 22.136 -10.106 1.00 79.44 180 ASN A CA 1
ATOM 1473 C C . ASN A 1 180 ? -17.253 20.848 -10.868 1.00 79.44 180 ASN A C 1
ATOM 1475 O O . ASN A 1 180 ? -16.772 20.933 -11.994 1.00 79.44 180 ASN A O 1
ATOM 1479 N N . GLN A 1 181 ? -17.465 19.669 -10.273 1.00 73.56 181 GLN A N 1
ATOM 1480 C CA . GLN A 1 181 ? -17.163 18.341 -10.836 1.00 73.56 181 GLN A CA 1
ATOM 1481 C C . GLN A 1 181 ? -15.705 18.120 -11.286 1.00 73.56 181 GLN A C 1
ATOM 1483 O O . GLN A 1 181 ? -15.419 17.129 -11.953 1.00 73.56 181 GLN A O 1
ATOM 1488 N N . SER A 1 182 ? -14.768 18.992 -10.900 1.00 71.75 182 SER A N 1
ATOM 1489 C CA . SER A 1 182 ? -13.331 18.780 -11.111 1.00 71.75 182 SER A CA 1
ATOM 1490 C C . SER A 1 182 ? -12.694 18.222 -9.848 1.00 71.75 182 SER A C 1
ATOM 1492 O O . SER A 1 182 ? -12.965 18.713 -8.751 1.00 71.75 182 SER A O 1
ATOM 1494 N N . VAL A 1 183 ? -11.835 17.216 -10.010 1.00 67.31 183 VAL A N 1
ATOM 1495 C CA . VAL A 1 183 ? -11.028 16.651 -8.926 1.00 67.31 183 VAL A CA 1
ATOM 1496 C C . VAL A 1 183 ? -9.579 16.654 -9.357 1.00 67.31 183 VAL A C 1
ATOM 1498 O O . VAL A 1 183 ? -9.138 15.788 -10.108 1.00 67.31 183 VAL A O 1
ATOM 1501 N N . ASP A 1 184 ? -8.830 17.613 -8.835 1.00 69.75 184 ASP A N 1
ATOM 1502 C CA . ASP A 1 184 ? -7.406 17.732 -9.144 1.00 69.75 184 ASP A CA 1
ATOM 1503 C C . ASP A 1 184 ? -6.550 16.855 -8.206 1.00 69.75 184 ASP A C 1
ATOM 1505 O O . ASP A 1 184 ? -5.331 16.777 -8.352 1.00 69.75 184 ASP A O 1
ATOM 1509 N N . HIS A 1 185 ? -7.177 16.195 -7.222 1.00 74.12 185 HIS A N 1
ATOM 1510 C CA . HIS A 1 185 ? -6.500 15.463 -6.157 1.00 74.12 185 HIS A CA 1
ATOM 1511 C C . HIS A 1 185 ? -7.238 14.174 -5.770 1.00 74.12 185 HIS A C 1
ATOM 1513 O O . HIS A 1 185 ? -8.397 14.219 -5.374 1.00 74.12 185 HIS A O 1
ATOM 1519 N N . GLN A 1 186 ? -6.549 13.030 -5.854 1.00 83.25 186 GLN A N 1
ATOM 1520 C CA . GLN A 1 186 ? -7.038 11.708 -5.430 1.00 83.25 186 GLN A CA 1
ATOM 1521 C C . GLN A 1 186 ? -8.445 11.340 -5.954 1.00 83.25 186 GLN A C 1
ATOM 1523 O O . GLN A 1 186 ? -9.340 11.035 -5.163 1.00 83.25 186 GLN A O 1
ATOM 1528 N N . PRO A 1 187 ? -8.665 11.309 -7.285 1.00 88.31 187 PRO A N 1
ATOM 1529 C CA . PRO A 1 187 ? -9.997 11.150 -7.887 1.00 88.31 187 PRO A CA 1
ATOM 1530 C C . PRO A 1 187 ? -10.757 9.896 -7.432 1.00 88.31 187 PRO A C 1
ATOM 1532 O O . PRO A 1 187 ? -11.985 9.916 -7.354 1.00 88.31 187 PRO A O 1
ATOM 1535 N N . TYR A 1 188 ? -10.045 8.843 -7.034 1.00 92.38 188 TYR A N 1
ATOM 1536 C CA . TYR A 1 188 ? -10.612 7.551 -6.644 1.00 92.38 188 TYR A CA 1
ATOM 1537 C C . TYR A 1 188 ? -10.601 7.287 -5.130 1.00 92.38 188 TYR A C 1
ATOM 1539 O O . TYR A 1 188 ? -10.698 6.137 -4.706 1.00 92.38 188 TYR A O 1
ATOM 1547 N N . LYS A 1 189 ? -10.457 8.330 -4.306 1.00 92.69 189 LYS A N 1
ATOM 1548 C CA . LYS A 1 189 ? -10.427 8.213 -2.844 1.00 92.69 189 LYS A CA 1
ATOM 1549 C C . LYS A 1 189 ? -11.250 9.313 -2.182 1.00 92.69 189 LYS A C 1
ATOM 1551 O O . LYS A 1 189 ? -11.062 10.490 -2.479 1.00 92.69 189 LYS A O 1
ATOM 1556 N N . VAL A 1 190 ? -12.143 8.917 -1.279 1.00 93.81 190 VAL A N 1
ATOM 1557 C CA . VAL A 1 190 ? -12.895 9.826 -0.402 1.00 93.81 190 VAL A CA 1
ATOM 1558 C C . VAL A 1 190 ? -12.571 9.469 1.039 1.00 93.81 190 VAL A C 1
ATOM 1560 O O . VAL A 1 190 ? -12.610 8.291 1.394 1.00 93.81 190 VAL A O 1
ATOM 1563 N N . SER A 1 191 ? -12.251 10.477 1.848 1.00 94.19 191 SER A N 1
ATOM 1564 C CA . SER A 1 191 ? -11.708 10.267 3.189 1.00 94.19 191 SER A CA 1
ATOM 1565 C C . SER A 1 191 ? -12.333 11.175 4.226 1.00 94.19 191 SER A C 1
ATOM 1567 O O . SER A 1 191 ? -12.501 12.375 3.998 1.00 94.19 191 SER A O 1
ATOM 1569 N N . PHE A 1 192 ? -12.598 10.629 5.407 1.00 94.88 192 PHE A N 1
ATOM 1570 C CA . PHE A 1 192 ? -13.008 11.411 6.568 1.00 94.88 192 PHE A CA 1
ATOM 1571 C C . PHE A 1 192 ? -12.367 10.899 7.856 1.00 94.88 192 PHE A C 1
ATOM 1573 O O . PHE A 1 192 ? -12.040 9.722 8.004 1.00 94.88 192 PHE A O 1
ATOM 1580 N N . TYR A 1 193 ? -12.170 11.826 8.785 1.00 96.62 193 TYR A N 1
ATOM 1581 C CA . TYR A 1 193 ? -11.692 11.573 10.127 1.00 96.62 193 TYR A CA 1
ATOM 1582 C C . TYR A 1 193 ? -12.846 11.459 11.107 1.00 96.62 193 TYR A C 1
ATOM 1584 O O . TYR A 1 193 ? -13.881 12.101 10.942 1.00 96.62 193 TYR A O 1
ATOM 1592 N N . PHE A 1 194 ? -12.618 10.682 12.156 1.00 97.19 194 PHE A N 1
ATOM 1593 C CA . PHE A 1 194 ? -13.501 10.580 13.307 1.00 97.19 194 PHE A CA 1
ATOM 1594 C C . PHE A 1 194 ? -12.705 10.116 14.524 1.00 97.19 194 PHE A C 1
ATOM 1596 O O . PHE A 1 194 ? -11.547 9.705 14.413 1.00 97.19 194 PHE A O 1
ATOM 1603 N N . PHE A 1 195 ? -13.325 10.175 15.691 1.00 96.88 195 PHE A N 1
ATOM 1604 C CA . PHE A 1 195 ? -12.796 9.638 16.927 1.00 96.88 195 PHE A CA 1
ATOM 1605 C C . PHE A 1 195 ? -13.676 8.507 17.425 1.00 96.88 195 PHE A C 1
ATOM 1607 O O . PHE A 1 195 ? -14.891 8.626 17.400 1.00 96.88 195 PHE A O 1
ATOM 1614 N N . ALA A 1 196 ? -13.080 7.438 17.929 1.00 95.94 196 ALA A N 1
ATOM 1615 C CA . ALA A 1 196 ? -13.830 6.324 18.495 1.00 95.94 196 ALA A CA 1
ATOM 1616 C C . ALA A 1 196 ? -12.990 5.585 19.538 1.00 95.94 196 ALA A C 1
ATOM 1618 O O . ALA A 1 196 ? -11.759 5.688 19.546 1.00 95.94 196 ALA A O 1
ATOM 1619 N N . ASP A 1 197 ? -13.652 4.843 20.418 1.00 93.69 197 ASP A N 1
ATOM 1620 C CA . ASP A 1 197 ? -13.029 3.708 21.093 1.00 93.69 197 ASP A CA 1
ATOM 1621 C C . ASP A 1 197 ? -13.252 2.419 20.282 1.00 93.69 197 ASP A C 1
ATOM 1623 O O . ASP A 1 197 ? -13.762 2.457 19.164 1.00 93.69 197 ASP A O 1
ATOM 1627 N N . GLU A 1 198 ? -12.815 1.278 20.811 1.00 86.62 198 GLU A N 1
ATOM 1628 C CA . GLU A 1 198 ? -12.869 -0.004 20.099 1.00 86.62 198 GLU A CA 1
ATOM 1629 C C . GLU A 1 198 ? -14.306 -0.491 19.838 1.00 86.62 198 GLU A C 1
ATOM 1631 O O . GLU A 1 198 ? -14.575 -1.039 18.773 1.00 86.62 198 GLU A O 1
ATOM 1636 N N . GLU A 1 199 ? -15.239 -0.248 20.765 1.00 89.75 199 GLU A N 1
ATOM 1637 C CA . GLU A 1 199 ? -16.639 -0.667 20.618 1.00 89.75 199 GLU A CA 1
ATOM 1638 C C . GLU A 1 199 ? -17.351 0.164 19.543 1.00 89.75 199 GLU A C 1
ATOM 1640 O O . GLU A 1 199 ? -18.020 -0.379 18.658 1.00 89.75 199 GLU A O 1
ATOM 1645 N N . LEU A 1 200 ? -17.160 1.486 19.572 1.00 94.81 200 LEU A N 1
ATOM 1646 C CA . LEU A 1 200 ? -17.721 2.381 18.561 1.00 94.81 200 LEU A CA 1
ATOM 1647 C C . LEU A 1 200 ? -17.083 2.160 17.187 1.00 94.81 200 LEU A C 1
ATOM 1649 O O . LEU A 1 200 ? -17.781 2.235 16.176 1.00 94.81 200 LEU A O 1
ATOM 1653 N N . LEU A 1 201 ? -15.783 1.850 17.138 1.00 92.94 201 LEU A N 1
ATOM 1654 C CA . LEU A 1 201 ? -15.078 1.559 15.893 1.00 92.94 201 LEU A CA 1
ATOM 1655 C C . LEU A 1 201 ? -15.724 0.389 15.143 1.00 92.94 201 LEU A C 1
ATOM 1657 O O . LEU A 1 201 ? -16.014 0.533 13.956 1.00 92.94 201 LEU A O 1
ATOM 1661 N N . ASP A 1 202 ? -15.996 -0.728 15.822 1.00 90.94 202 ASP A N 1
ATOM 1662 C CA . ASP A 1 202 ? -16.617 -1.904 15.198 1.00 90.94 202 ASP A CA 1
ATOM 1663 C C . ASP A 1 202 ? -18.008 -1.569 14.627 1.00 90.94 202 ASP A C 1
ATOM 1665 O O . ASP A 1 202 ? -18.321 -1.931 13.488 1.00 90.94 202 ASP A O 1
ATOM 1669 N N . LYS A 1 203 ? -18.813 -0.783 15.361 1.00 94.44 203 LYS A N 1
ATOM 1670 C CA . LYS A 1 203 ? -20.125 -0.312 14.885 1.00 94.44 203 LYS A CA 1
ATOM 1671 C C . LYS A 1 203 ? -19.999 0.591 13.649 1.00 94.44 203 LYS A C 1
ATOM 1673 O O . LYS A 1 203 ? -20.762 0.445 12.694 1.00 94.44 203 LYS A O 1
ATOM 1678 N N . ILE A 1 204 ? -19.039 1.518 13.639 1.00 95.75 204 ILE A N 1
ATOM 1679 C CA . ILE A 1 204 ? -18.790 2.419 12.498 1.00 95.75 204 ILE A CA 1
ATOM 1680 C C . ILE A 1 204 ? -18.362 1.620 11.264 1.00 95.75 204 ILE A C 1
ATOM 1682 O O . ILE A 1 204 ? -18.865 1.874 10.166 1.00 95.75 204 ILE A O 1
ATOM 1686 N N . VAL A 1 205 ? -17.471 0.637 11.438 1.00 92.25 205 VAL A N 1
ATOM 1687 C CA . VAL A 1 205 ? -17.016 -0.261 10.363 1.00 92.25 205 VAL A CA 1
ATOM 1688 C C . VAL A 1 205 ? -18.205 -0.998 9.750 1.00 92.25 205 VAL A C 1
ATOM 1690 O O . VAL A 1 205 ? -18.311 -1.059 8.522 1.00 92.25 205 VAL A O 1
ATOM 1693 N N . GLU A 1 206 ? -19.107 -1.533 10.577 1.00 93.56 206 GLU A N 1
ATOM 1694 C CA . GLU A 1 206 ? -20.302 -2.250 10.123 1.00 93.56 206 GLU A CA 1
ATOM 1695 C C . GLU A 1 206 ? -21.224 -1.346 9.292 1.00 93.56 206 GLU A C 1
ATOM 1697 O O . GLU A 1 206 ? -21.580 -1.695 8.162 1.00 93.56 206 GLU A O 1
ATOM 1702 N N . ILE A 1 207 ? -21.547 -0.150 9.798 1.00 95.56 207 ILE A N 1
ATOM 1703 C CA . ILE A 1 207 ? -22.422 0.808 9.105 1.00 95.56 207 ILE A CA 1
ATOM 1704 C C . ILE A 1 207 ? -21.800 1.250 7.774 1.00 95.56 207 ILE A C 1
ATOM 1706 O O . ILE A 1 207 ? -22.468 1.227 6.735 1.00 95.56 207 ILE A O 1
ATOM 1710 N N . ALA A 1 208 ? -20.516 1.622 7.779 1.00 95.62 208 ALA A N 1
ATOM 1711 C CA . ALA A 1 208 ? -19.812 2.052 6.573 1.00 95.62 208 ALA A CA 1
ATOM 1712 C C . ALA A 1 208 ? -19.743 0.926 5.530 1.00 95.62 208 ALA A C 1
ATOM 1714 O O . ALA A 1 208 ? -20.043 1.151 4.356 1.00 95.62 208 ALA A O 1
ATOM 1715 N N . SER A 1 209 ? -19.424 -0.298 5.957 1.00 93.50 209 SER A N 1
ATOM 1716 C CA . SER A 1 209 ? -19.368 -1.470 5.073 1.00 93.50 209 SER A CA 1
ATOM 1717 C C . SER A 1 209 ? -20.738 -1.810 4.482 1.00 93.50 209 SER A C 1
ATOM 1719 O O . SER A 1 209 ? -20.827 -2.185 3.314 1.00 93.50 209 SER A O 1
ATOM 1721 N N . GLY A 1 210 ? -21.821 -1.630 5.246 1.00 94.88 210 GLY A N 1
ATOM 1722 C CA . GLY A 1 210 ? -23.187 -1.779 4.744 1.00 94.88 210 GLY A CA 1
ATOM 1723 C C . GLY A 1 210 ? -23.543 -0.732 3.683 1.00 94.88 210 GLY A C 1
ATOM 1724 O O . GLY A 1 210 ? -24.082 -1.071 2.628 1.00 94.88 210 GLY A O 1
ATOM 1725 N N . LYS A 1 211 ? -23.196 0.540 3.924 1.00 95.62 211 LYS A N 1
ATOM 1726 C CA . LYS A 1 211 ? -23.460 1.658 2.997 1.00 95.62 211 LYS A CA 1
ATOM 1727 C C . LYS A 1 211 ? -22.665 1.538 1.688 1.00 95.62 211 LYS A C 1
ATOM 1729 O O . LYS A 1 211 ? -23.170 1.902 0.623 1.00 95.62 211 LYS A O 1
ATOM 1734 N N . PHE A 1 212 ? -21.449 1.003 1.764 1.00 94.75 212 PHE A N 1
ATOM 1735 C CA . PHE A 1 212 ? -20.489 0.902 0.663 1.00 94.75 212 PHE A CA 1
ATOM 1736 C C . PHE A 1 212 ? -20.111 -0.550 0.337 1.00 94.75 212 PHE A C 1
ATOM 1738 O O . PHE A 1 212 ? -18.944 -0.871 0.127 1.00 94.75 212 PHE A O 1
ATOM 1745 N N . SER A 1 213 ? -21.108 -1.433 0.268 1.00 91.25 213 SER A N 1
ATOM 1746 C CA . SER A 1 213 ? -20.917 -2.884 0.085 1.00 91.25 213 SER A CA 1
ATOM 1747 C C . SER A 1 213 ? -20.143 -3.306 -1.175 1.00 91.25 213 SER A C 1
ATOM 1749 O O . SER A 1 213 ? -19.620 -4.420 -1.239 1.00 91.25 213 SER A O 1
ATOM 1751 N N . ASP A 1 214 ? -20.054 -2.437 -2.181 1.00 89.56 214 ASP A N 1
ATOM 1752 C CA . ASP A 1 214 ? -19.343 -2.685 -3.434 1.00 89.56 214 ASP A CA 1
ATOM 1753 C C . ASP A 1 214 ? -17.987 -1.960 -3.532 1.00 89.56 214 ASP A C 1
ATOM 1755 O O . ASP A 1 214 ? -17.299 -2.080 -4.551 1.00 89.56 214 ASP A O 1
ATOM 1759 N N . LYS A 1 215 ? -17.588 -1.231 -2.483 1.00 92.56 215 LYS A N 1
ATOM 1760 C CA . LYS A 1 215 ? -16.307 -0.521 -2.379 1.00 92.56 215 LYS A CA 1
ATOM 1761 C C . LYS A 1 215 ? -15.419 -1.153 -1.313 1.00 92.56 215 LYS A C 1
ATOM 1763 O O . LYS A 1 215 ? -15.851 -1.974 -0.509 1.00 92.56 215 LYS A O 1
ATOM 1768 N N . SER A 1 216 ? -14.152 -0.760 -1.316 1.00 92.00 216 SER A N 1
ATOM 1769 C CA . SER A 1 216 ? -13.234 -1.095 -0.234 1.00 92.00 216 SER A CA 1
ATOM 1770 C C . SER A 1 216 ? -13.261 0.018 0.808 1.00 92.00 216 SER A C 1
ATOM 1772 O O . SER A 1 216 ? -13.019 1.180 0.480 1.00 92.00 216 SER A O 1
ATOM 1774 N N . ILE A 1 217 ? -13.541 -0.358 2.054 1.00 93.44 217 ILE A N 1
ATOM 1775 C CA . ILE A 1 217 ? -13.440 0.514 3.224 1.00 93.44 217 ILE A CA 1
ATOM 1776 C C . ILE A 1 217 ? -12.134 0.200 3.933 1.00 93.44 217 ILE A C 1
ATOM 1778 O O . ILE A 1 217 ? -11.863 -0.949 4.282 1.00 93.44 217 ILE A O 1
ATOM 1782 N N . ILE A 1 218 ? -11.314 1.225 4.116 1.00 91.44 218 ILE A N 1
ATOM 1783 C CA . ILE A 1 218 ? -10.023 1.120 4.781 1.00 91.44 218 ILE A CA 1
ATOM 1784 C C . ILE A 1 218 ? -10.066 2.052 5.976 1.00 91.44 218 ILE A C 1
ATOM 1786 O O . ILE A 1 218 ? -10.291 3.246 5.818 1.00 91.44 218 ILE A O 1
ATOM 1790 N N . ILE A 1 219 ? -9.849 1.505 7.167 1.00 90.94 219 ILE A N 1
ATOM 1791 C CA . ILE A 1 219 ? -9.764 2.294 8.391 1.00 90.94 219 ILE A CA 1
ATOM 1792 C C . ILE A 1 219 ? -8.380 2.108 8.989 1.00 90.94 219 ILE A C 1
ATOM 1794 O O . ILE A 1 219 ? -7.891 0.982 9.100 1.00 90.94 219 ILE A O 1
ATOM 1798 N N . CYS A 1 220 ? -7.749 3.220 9.343 1.00 88.81 220 CYS A N 1
ATOM 1799 C CA . CYS A 1 220 ? -6.466 3.232 10.027 1.00 88.81 220 CYS A CA 1
ATOM 1800 C C . CYS A 1 220 ? -6.410 4.358 11.054 1.00 88.81 220 CYS A C 1
ATOM 1802 O O . CYS A 1 220 ? -7.035 5.412 10.900 1.00 88.81 220 CYS A O 1
ATOM 1804 N N . GLU A 1 221 ? -5.623 4.150 12.097 1.00 89.69 221 GLU A N 1
ATOM 1805 C CA . GLU A 1 221 ? -5.291 5.186 13.066 1.00 89.69 221 GLU A CA 1
ATOM 1806 C C . GLU A 1 221 ? -4.570 6.394 12.431 1.00 89.69 221 GLU A C 1
ATOM 1808 O O . GLU A 1 221 ? -3.648 6.250 11.627 1.00 89.69 221 GLU A O 1
ATOM 1813 N N . GLU A 1 222 ? -4.942 7.614 12.834 1.00 89.50 222 GLU A N 1
ATOM 1814 C CA . GLU A 1 222 ? -4.251 8.838 12.414 1.00 89.50 222 GLU A CA 1
ATOM 1815 C C . GLU A 1 222 ? -2.988 9.051 13.263 1.00 89.50 222 GLU A C 1
ATOM 1817 O O . GLU A 1 222 ? -3.053 9.400 14.445 1.00 89.50 222 GLU A O 1
ATOM 1822 N N . ILE A 1 223 ? -1.824 8.817 12.654 1.00 79.06 223 ILE A N 1
ATOM 1823 C CA . ILE A 1 223 ? -0.527 8.743 13.342 1.00 79.06 223 ILE A CA 1
ATOM 1824 C C . ILE A 1 223 ? -0.163 10.061 14.044 1.00 79.06 223 ILE A C 1
ATOM 1826 O O . ILE A 1 223 ? 0.335 10.044 15.174 1.00 79.06 223 ILE A O 1
ATOM 1830 N N . GLY A 1 224 ? -0.405 11.209 13.408 1.00 83.25 224 GLY A N 1
ATOM 1831 C CA . GLY A 1 224 ? -0.001 12.517 13.923 1.00 83.25 224 GLY A CA 1
ATOM 1832 C C . GLY A 1 224 ? -0.685 12.875 15.242 1.00 83.25 224 GLY A C 1
ATOM 1833 O O . GLY A 1 224 ? -0.034 13.363 16.170 1.00 83.25 224 GLY A O 1
ATOM 1834 N N . TYR A 1 225 ? -1.985 12.607 15.347 1.00 86.88 225 TYR A N 1
ATOM 1835 C CA . TYR A 1 225 ? -2.749 12.774 16.577 1.00 86.88 225 TYR A CA 1
ATOM 1836 C C . TYR A 1 225 ? -2.449 11.658 17.585 1.00 86.88 225 TYR A C 1
ATOM 1838 O O . TYR A 1 225 ? -2.080 11.946 18.725 1.00 86.88 225 TYR A O 1
ATOM 1846 N N . ASN A 1 226 ? -2.548 10.390 17.170 1.00 88.69 226 ASN A N 1
ATOM 1847 C CA . ASN A 1 226 ? -2.504 9.254 18.097 1.00 88.69 226 ASN A CA 1
ATOM 1848 C C . ASN A 1 226 ? -1.119 9.005 18.703 1.00 88.69 226 ASN A C 1
ATOM 1850 O O . ASN A 1 226 ? -1.028 8.462 19.800 1.00 88.69 226 ASN A O 1
ATOM 1854 N N . SER A 1 227 ? -0.036 9.425 18.043 1.00 82.25 227 SER A N 1
ATOM 1855 C CA . SER A 1 227 ? 1.331 9.312 18.585 1.00 82.25 227 SER A CA 1
ATOM 1856 C C . SER A 1 227 ? 1.552 10.089 19.888 1.00 82.25 227 SER A C 1
ATOM 1858 O O . SER A 1 227 ? 2.508 9.811 20.609 1.00 82.25 227 SER A O 1
ATOM 1860 N N . LYS A 1 228 ? 0.677 11.053 20.198 1.00 87.31 228 LYS A N 1
ATOM 1861 C CA . LYS A 1 228 ? 0.731 11.877 21.416 1.00 87.31 228 LYS A CA 1
ATOM 1862 C C . LYS A 1 228 ? -0.107 11.306 22.558 1.00 87.31 228 LYS A C 1
ATOM 1864 O O . LYS A 1 228 ? -0.038 11.829 23.668 1.00 87.31 228 LYS A O 1
ATOM 1869 N N . LEU A 1 229 ? -0.910 10.282 22.279 1.00 86.19 229 LEU A N 1
ATOM 1870 C CA . LEU A 1 229 ? -1.778 9.647 23.258 1.00 86.19 229 LEU A CA 1
ATOM 1871 C C . LEU A 1 229 ? -0.999 8.629 24.093 1.00 86.19 229 LEU A C 1
ATOM 1873 O O . LEU A 1 229 ? -0.051 7.990 23.630 1.00 86.19 229 LEU A O 1
ATOM 1877 N N . SER A 1 230 ? -1.430 8.460 25.335 1.00 82.88 230 SER A N 1
ATOM 1878 C CA . SER A 1 230 ? -0.992 7.368 26.192 1.00 82.88 230 SER A CA 1
ATOM 1879 C C . SER A 1 230 ? -1.618 6.040 25.745 1.00 82.88 230 SER A C 1
ATOM 1881 O O . SER A 1 230 ? -2.589 5.991 24.989 1.00 82.88 230 SER A O 1
ATOM 1883 N N . ALA A 1 231 ? -1.076 4.924 26.235 1.00 76.00 231 ALA A N 1
ATOM 1884 C CA . ALA A 1 231 ? -1.658 3.605 25.981 1.00 76.00 231 ALA A CA 1
ATOM 1885 C C . ALA A 1 231 ? -3.029 3.406 26.661 1.00 76.00 231 ALA A C 1
ATOM 1887 O O . ALA A 1 231 ? -3.759 2.491 26.292 1.00 76.00 231 ALA A O 1
ATOM 1888 N N . GLU A 1 232 ? -3.362 4.237 27.652 1.00 80.25 232 GLU A N 1
ATOM 1889 C CA . GLU A 1 232 ? -4.613 4.168 28.417 1.00 80.25 232 GLU A CA 1
ATOM 1890 C C . GLU A 1 232 ? -5.747 4.964 27.753 1.00 80.25 232 GLU A C 1
ATOM 1892 O O . GLU A 1 232 ? -6.921 4.752 28.069 1.00 80.25 232 GLU A O 1
ATOM 1897 N N . ASP A 1 233 ? -5.412 5.843 26.801 1.00 85.50 233 ASP A N 1
ATOM 1898 C CA . ASP A 1 233 ? -6.387 6.624 26.049 1.00 85.50 233 ASP A CA 1
ATOM 1899 C C . ASP A 1 233 ? -7.189 5.716 25.114 1.00 85.50 233 ASP A C 1
ATOM 1901 O O . ASP A 1 233 ? -6.714 5.250 24.074 1.00 85.50 233 ASP A O 1
ATOM 1905 N N . LYS A 1 234 ? -8.442 5.470 25.507 1.00 86.69 234 LYS A N 1
ATOM 1906 C CA . LYS A 1 234 ? -9.376 4.625 24.754 1.00 86.69 234 LYS A CA 1
ATOM 1907 C C . LYS A 1 234 ? -9.856 5.281 23.465 1.00 86.69 234 LYS A C 1
ATOM 1909 O O . LYS A 1 234 ? -10.051 4.590 22.472 1.00 86.69 234 LYS A O 1
ATOM 1914 N N . LYS A 1 235 ? -10.054 6.603 23.484 1.00 92.25 235 LYS A N 1
ATOM 1915 C CA . LYS A 1 235 ? -10.545 7.365 22.334 1.00 92.25 235 LYS A CA 1
ATOM 1916 C C . LYS A 1 235 ? -9.372 7.726 21.429 1.00 92.25 235 LYS A C 1
ATOM 1918 O O . LYS A 1 235 ? -8.477 8.466 21.832 1.00 92.25 235 LYS A O 1
ATOM 1923 N N . ARG A 1 236 ? -9.394 7.215 20.203 1.00 92.69 236 ARG A N 1
ATOM 1924 C CA . ARG A 1 236 ? -8.365 7.433 19.179 1.00 92.69 236 ARG A CA 1
ATOM 1925 C C . ARG A 1 236 ? -8.963 8.121 17.968 1.00 92.69 236 ARG A C 1
ATOM 1927 O O . ARG A 1 236 ? -10.164 8.024 17.736 1.00 92.69 236 ARG A O 1
ATOM 1934 N N . LYS A 1 237 ? -8.123 8.815 17.204 1.00 94.69 237 LYS A N 1
ATOM 1935 C CA . LYS A 1 237 ? -8.497 9.402 15.918 1.00 94.69 237 LYS A CA 1
ATOM 1936 C C . LYS A 1 237 ? -8.245 8.397 14.798 1.00 94.69 237 LYS A C 1
ATOM 1938 O O . LYS A 1 237 ? -7.153 7.837 14.706 1.00 94.69 237 LYS A O 1
ATOM 1943 N N . TYR A 1 238 ? -9.219 8.214 13.924 1.00 93.75 238 TYR A N 1
ATOM 1944 C CA . TYR A 1 238 ? -9.158 7.305 12.786 1.00 93.75 238 TYR A CA 1
ATOM 1945 C C . TYR A 1 238 ? -9.410 8.055 11.485 1.00 93.75 238 TYR A C 1
ATOM 1947 O O . TYR A 1 238 ? -10.098 9.075 11.471 1.00 93.75 238 TYR A O 1
ATOM 1955 N N . CYS A 1 239 ? -8.853 7.531 10.398 1.00 93.62 239 CYS A N 1
ATOM 1956 C CA . CYS A 1 239 ? -9.170 7.893 9.023 1.00 93.62 239 CYS A CA 1
ATOM 1957 C C . CYS A 1 239 ? -9.944 6.739 8.391 1.00 93.62 239 CYS A C 1
ATOM 1959 O O . CYS A 1 239 ? -9.493 5.597 8.479 1.00 93.62 239 CYS A O 1
ATOM 1961 N N . LEU A 1 240 ? -11.076 7.035 7.756 1.00 94.94 240 LEU A N 1
ATOM 1962 C CA . LEU A 1 240 ? -11.813 6.100 6.914 1.00 94.94 240 LEU A CA 1
ATOM 1963 C C . LEU A 1 240 ? -11.655 6.530 5.460 1.00 94.94 240 LEU A C 1
ATOM 1965 O O . LEU A 1 240 ? -12.087 7.620 5.093 1.00 94.94 240 LEU A O 1
ATOM 1969 N N . ASP A 1 241 ? -11.056 5.662 4.653 1.00 94.56 241 ASP A N 1
ATOM 1970 C CA . ASP A 1 241 ? -10.900 5.826 3.213 1.00 94.56 241 ASP A CA 1
ATOM 1971 C C . ASP A 1 241 ? -11.877 4.902 2.473 1.00 94.56 241 ASP A C 1
ATOM 1973 O O . ASP A 1 241 ? -11.946 3.697 2.736 1.00 94.56 241 ASP A O 1
ATOM 1977 N N . ILE A 1 242 ? -12.604 5.467 1.511 1.00 95.00 242 ILE A N 1
ATOM 1978 C CA . ILE A 1 242 ? -13.478 4.748 0.581 1.00 95.00 242 ILE A CA 1
ATOM 1979 C C . ILE A 1 242 ? -12.810 4.764 -0.787 1.00 95.00 242 ILE A C 1
ATOM 1981 O O . ILE A 1 242 ? -12.620 5.825 -1.389 1.00 95.00 242 ILE A O 1
ATOM 1985 N N . VAL A 1 243 ? -12.458 3.579 -1.280 1.00 94.12 243 VAL A N 1
ATOM 1986 C CA . VAL A 1 243 ? -11.675 3.403 -2.510 1.00 94.12 243 VAL A CA 1
ATOM 1987 C C . VAL A 1 243 ? -12.217 2.237 -3.347 1.00 94.12 243 VAL A C 1
ATOM 1989 O O . VAL A 1 243 ? -12.831 1.313 -2.802 1.00 94.12 243 VAL A O 1
ATOM 1992 N N . PRO A 1 244 ? -12.011 2.226 -4.679 1.00 93.44 244 PRO A N 1
ATOM 1993 C CA . PRO A 1 244 ? -12.395 1.083 -5.506 1.00 93.44 244 PRO A CA 1
ATOM 1994 C C . PRO A 1 244 ? -11.519 -0.143 -5.233 1.00 93.44 244 PRO A C 1
ATOM 1996 O O . PRO A 1 244 ? -12.000 -1.272 -5.286 1.00 93.44 244 PRO A O 1
ATOM 1999 N N . LEU A 1 245 ? -10.242 0.091 -4.924 1.00 92.12 245 LEU A N 1
ATOM 2000 C CA . LEU A 1 245 ? -9.192 -0.909 -4.769 1.00 92.12 245 LEU A CA 1
ATOM 2001 C C . LEU A 1 245 ? -8.297 -0.558 -3.584 1.00 92.12 245 LEU A C 1
ATOM 2003 O O . LEU A 1 245 ? -8.167 0.605 -3.217 1.00 92.12 245 LEU A O 1
ATOM 2007 N N . THR A 1 246 ? -7.648 -1.570 -3.020 1.00 92.94 246 THR A N 1
ATOM 2008 C CA . THR A 1 246 ? -6.705 -1.430 -1.904 1.00 92.94 246 THR A CA 1
ATOM 2009 C C . THR A 1 246 ? -5.250 -1.547 -2.365 1.00 92.94 246 THR A C 1
ATOM 2011 O O . THR A 1 246 ? -4.968 -2.015 -3.471 1.00 92.94 246 THR A O 1
ATOM 2014 N N . LYS A 1 247 ? -4.300 -1.252 -1.465 1.00 95.31 247 LYS A N 1
ATOM 2015 C CA . LYS A 1 247 ? -2.867 -1.541 -1.656 1.00 95.31 247 LYS A CA 1
ATOM 2016 C C . LYS A 1 247 ? -2.619 -2.984 -2.117 1.00 95.31 247 LYS A C 1
ATOM 2018 O O . LYS A 1 247 ? -1.823 -3.217 -3.021 1.00 95.31 247 LYS A O 1
ATOM 2023 N N . GLY A 1 248 ? -3.327 -3.956 -1.532 1.00 94.56 248 GLY A N 1
ATOM 2024 C CA . GLY A 1 248 ? -3.192 -5.370 -1.895 1.00 94.56 248 GLY A CA 1
ATOM 2025 C C . GLY A 1 248 ? -3.633 -5.666 -3.329 1.00 94.56 248 GLY A C 1
ATOM 2026 O O . GLY A 1 248 ? -2.978 -6.438 -4.027 1.00 94.56 248 GLY A O 1
ATOM 2027 N N . ASP A 1 249 ? -4.694 -5.009 -3.796 1.00 93.88 249 ASP A N 1
ATOM 2028 C CA . ASP A 1 249 ? -5.161 -5.143 -5.177 1.00 93.88 249 ASP A CA 1
ATOM 2029 C C . ASP A 1 249 ? -4.147 -4.551 -6.171 1.00 93.88 249 ASP A C 1
ATOM 2031 O O . ASP A 1 249 ? -3.863 -5.172 -7.195 1.00 93.88 249 ASP A O 1
ATOM 2035 N N . ALA A 1 250 ? -3.536 -3.407 -5.841 1.00 95.19 250 ALA A N 1
ATOM 2036 C CA . ALA A 1 250 ? -2.494 -2.786 -6.661 1.00 95.19 250 ALA A CA 1
ATOM 2037 C C . ALA A 1 250 ? -1.212 -3.637 -6.741 1.00 95.19 250 ALA A C 1
ATOM 2039 O O . ALA A 1 250 ? -0.638 -3.789 -7.821 1.00 95.19 250 ALA A O 1
ATOM 2040 N N . VAL A 1 251 ? -0.794 -4.255 -5.628 1.00 96.19 251 VAL A N 1
ATOM 2041 C CA . VAL A 1 251 ? 0.318 -5.224 -5.617 1.00 96.19 251 VAL A CA 1
ATOM 2042 C C . VAL A 1 251 ? 0.008 -6.401 -6.546 1.00 96.19 251 VAL A C 1
ATOM 2044 O O . VAL A 1 251 ? 0.827 -6.743 -7.396 1.00 96.19 251 VAL A O 1
ATOM 2047 N N . ASN A 1 252 ? -1.193 -6.979 -6.450 1.00 94.00 252 ASN A N 1
ATOM 2048 C CA . ASN A 1 252 ? -1.603 -8.100 -7.302 1.00 94.00 252 ASN A CA 1
ATOM 2049 C C . ASN A 1 252 ? -1.667 -7.717 -8.790 1.00 94.00 252 ASN A C 1
ATOM 2051 O O . ASN A 1 252 ? -1.223 -8.492 -9.642 1.00 94.00 252 ASN A O 1
ATOM 2055 N N . TYR A 1 253 ? -2.184 -6.523 -9.101 1.00 94.50 253 TYR A N 1
ATOM 2056 C CA . TYR A 1 253 ? -2.177 -5.962 -10.452 1.00 94.50 253 TYR A CA 1
ATOM 2057 C C . TYR A 1 253 ? -0.749 -5.891 -11.000 1.00 94.50 253 TYR A C 1
ATOM 2059 O O . TYR A 1 253 ? -0.459 -6.490 -12.038 1.00 94.50 253 TYR A O 1
ATOM 2067 N N . LEU A 1 254 ? 0.166 -5.241 -10.273 1.00 95.38 254 LEU A N 1
ATOM 2068 C CA . LEU A 1 254 ? 1.558 -5.099 -10.696 1.00 95.38 254 LEU A CA 1
ATOM 2069 C C . LEU A 1 254 ? 2.234 -6.457 -10.869 1.00 95.38 254 LEU A C 1
ATOM 2071 O O . LEU A 1 254 ? 2.860 -6.686 -11.904 1.00 95.38 254 LEU A O 1
ATOM 2075 N N . SER A 1 255 ? 2.072 -7.386 -9.923 1.00 94.75 255 SER A N 1
ATOM 2076 C CA . SER A 1 255 ? 2.635 -8.734 -10.042 1.00 94.75 255 SER A CA 1
ATOM 2077 C C . SER A 1 255 ? 2.172 -9.440 -11.315 1.00 94.75 255 SER A C 1
ATOM 2079 O O . SER A 1 255 ? 3.000 -9.968 -12.059 1.00 94.75 255 SER A O 1
ATOM 2081 N N . LYS A 1 256 ? 0.871 -9.384 -11.628 1.00 92.12 256 LYS A N 1
ATOM 2082 C CA . LYS A 1 256 ? 0.315 -10.014 -12.832 1.00 92.12 256 LYS A CA 1
ATOM 2083 C C . LYS A 1 256 ? 0.785 -9.340 -14.123 1.00 92.12 256 LYS A C 1
ATOM 2085 O O . LYS A 1 256 ? 1.133 -10.040 -15.071 1.00 92.12 256 LYS A O 1
ATOM 2090 N N . MET A 1 257 ? 0.793 -8.008 -14.174 1.00 90.75 257 MET A N 1
ATOM 2091 C CA . MET A 1 257 ? 1.127 -7.258 -15.394 1.00 90.75 257 MET A CA 1
ATOM 2092 C C . MET A 1 257 ? 2.617 -7.304 -15.737 1.00 90.75 257 MET A C 1
ATOM 2094 O O . MET A 1 257 ? 2.994 -7.255 -16.906 1.00 90.75 257 MET A O 1
ATOM 2098 N N . THR A 1 258 ? 3.470 -7.410 -14.722 1.00 92.12 258 THR A N 1
ATOM 2099 C CA . THR A 1 258 ? 4.932 -7.354 -14.877 1.00 92.12 258 THR A CA 1
ATOM 2100 C C . THR A 1 258 ? 5.566 -8.745 -14.884 1.00 92.12 258 THR A C 1
ATOM 2102 O O . THR A 1 258 ? 6.683 -8.915 -15.378 1.00 92.12 258 THR A O 1
ATOM 2105 N N . GLY A 1 259 ? 4.841 -9.753 -14.385 1.00 92.75 259 GLY A N 1
ATOM 2106 C CA . GLY A 1 259 ? 5.330 -11.112 -14.192 1.00 92.75 259 GLY A CA 1
ATOM 2107 C C . GLY A 1 259 ? 6.265 -11.244 -12.992 1.00 92.75 259 GLY A C 1
ATOM 2108 O O . GLY A 1 259 ? 7.174 -12.061 -13.055 1.00 92.75 259 GLY A O 1
ATOM 2109 N N . ILE A 1 260 ? 6.093 -10.428 -11.943 1.00 95.00 260 ILE A N 1
ATOM 2110 C CA . ILE A 1 260 ? 6.779 -10.630 -10.658 1.00 95.00 260 ILE A CA 1
ATOM 2111 C C . ILE A 1 260 ? 6.185 -11.870 -9.988 1.00 95.00 260 ILE A C 1
ATOM 2113 O O . ILE A 1 260 ? 4.987 -11.932 -9.711 1.00 95.00 260 ILE A O 1
ATOM 2117 N N . GLU A 1 261 ? 7.041 -12.848 -9.716 1.00 92.50 261 GLU A N 1
ATOM 2118 C CA . GLU A 1 261 ? 6.658 -14.173 -9.227 1.00 92.50 261 GLU A CA 1
ATOM 2119 C C . GLU A 1 261 ? 6.930 -14.350 -7.737 1.00 92.50 261 GLU A C 1
ATOM 2121 O O . GLU A 1 261 ? 6.253 -15.139 -7.088 1.00 92.50 261 GLU A O 1
ATOM 2126 N N . GLN A 1 262 ? 7.916 -13.637 -7.194 1.00 94.56 262 GLN A N 1
ATOM 2127 C CA . GLN A 1 262 ? 8.366 -13.772 -5.810 1.00 94.56 262 GLN A CA 1
ATOM 2128 C C . GLN A 1 262 ? 8.865 -12.432 -5.257 1.00 94.56 262 GLN A C 1
ATOM 2130 O O . GLN A 1 262 ? 8.916 -11.431 -5.966 1.00 94.56 262 GLN A O 1
ATOM 2135 N N . GLY A 1 263 ? 9.251 -12.394 -3.983 1.00 94.94 263 GLY A N 1
ATOM 2136 C CA . GLY A 1 263 ? 9.851 -11.202 -3.387 1.00 94.94 263 GLY A CA 1
ATOM 2137 C C . GLY A 1 263 ? 9.408 -10.959 -1.957 1.00 94.94 263 GLY A C 1
ATOM 2138 O O . GLY A 1 263 ? 9.125 -11.907 -1.215 1.00 94.94 263 GLY A O 1
ATOM 2139 N N . VAL A 1 264 ? 9.368 -9.684 -1.580 1.00 97.44 264 VAL A N 1
ATOM 2140 C CA . VAL A 1 264 ? 8.979 -9.223 -0.246 1.00 97.44 264 VAL A CA 1
ATOM 2141 C C . VAL A 1 264 ? 7.870 -8.181 -0.364 1.00 97.44 264 VAL A C 1
ATOM 2143 O O . VAL A 1 264 ? 7.885 -7.354 -1.272 1.00 97.44 264 VAL A O 1
ATOM 2146 N N . VAL A 1 265 ? 6.918 -8.226 0.566 1.00 98.12 265 VAL A N 1
ATOM 2147 C CA . VAL A 1 265 ? 5.961 -7.145 0.818 1.00 98.12 265 VAL A CA 1
ATOM 2148 C C . VAL A 1 265 ? 6.064 -6.710 2.279 1.00 98.12 265 VAL A C 1
ATOM 2150 O O . VAL A 1 265 ? 6.093 -7.570 3.162 1.00 98.12 265 VAL A O 1
ATOM 2153 N N . SER A 1 266 ? 6.127 -5.408 2.551 1.00 98.31 266 SER A N 1
ATOM 2154 C CA . SER A 1 266 ? 6.287 -4.867 3.908 1.00 98.31 266 SER A CA 1
ATOM 2155 C C . SER A 1 266 ? 5.325 -3.733 4.232 1.00 98.31 266 SER A C 1
ATOM 2157 O O . SER A 1 266 ? 5.032 -2.905 3.376 1.00 98.31 266 SER A O 1
ATOM 2159 N N . GLY A 1 267 ? 4.875 -3.694 5.486 1.00 97.50 267 GLY A N 1
ATOM 2160 C CA . GLY A 1 267 ? 3.977 -2.676 6.033 1.00 97.50 267 GLY A CA 1
ATOM 2161 C C . GLY A 1 267 ? 3.985 -2.680 7.562 1.00 97.50 267 GLY A C 1
ATOM 2162 O O . GLY A 1 267 ? 4.579 -3.577 8.178 1.00 97.50 267 GLY A O 1
ATOM 2163 N N . ASP A 1 268 ? 3.315 -1.703 8.166 1.00 95.38 268 ASP A N 1
ATOM 2164 C CA . ASP A 1 268 ? 3.277 -1.486 9.617 1.00 95.38 268 ASP A CA 1
ATOM 2165 C C . ASP A 1 268 ? 1.852 -1.242 10.154 1.00 95.38 268 ASP A C 1
ATOM 2167 O O . ASP A 1 268 ? 1.614 -1.425 11.350 1.00 95.38 268 ASP A O 1
ATOM 2171 N N . SER A 1 269 ? 0.893 -0.880 9.300 1.00 92.38 269 SER A N 1
ATOM 2172 C CA . SER A 1 269 ? -0.420 -0.368 9.709 1.00 92.38 269 SER A CA 1
ATOM 2173 C C . SER A 1 269 ? -1.604 -1.196 9.187 1.00 92.38 269 SER A C 1
ATOM 2175 O O . SER A 1 269 ? -1.451 -2.169 8.442 1.00 92.38 269 SER A O 1
ATOM 2177 N N . GLY A 1 270 ? -2.823 -0.852 9.621 1.00 87.06 270 GLY A N 1
ATOM 2178 C CA . GLY A 1 270 ? -4.044 -1.583 9.275 1.00 87.06 270 GLY A CA 1
ATOM 2179 C C . GLY A 1 270 ? -4.328 -1.624 7.772 1.00 87.06 270 GLY A C 1
ATOM 2180 O O . GLY A 1 270 ? -4.768 -2.654 7.257 1.00 87.06 270 GLY A O 1
ATOM 2181 N N . ASN A 1 271 ? -3.999 -0.552 7.042 1.00 88.12 271 ASN A N 1
ATOM 2182 C CA . ASN A 1 271 ? -4.200 -0.480 5.590 1.00 88.12 271 ASN A CA 1
ATOM 2183 C C . ASN A 1 271 ? -3.214 -1.358 4.787 1.00 88.12 271 ASN A C 1
ATOM 2185 O O . ASN A 1 271 ? -3.442 -1.614 3.601 1.00 88.12 271 ASN A O 1
ATOM 2189 N N . ASP A 1 272 ? -2.167 -1.877 5.439 1.00 94.81 272 ASP A N 1
ATOM 2190 C CA . ASP A 1 272 ? -1.165 -2.759 4.841 1.00 94.81 272 ASP A CA 1
ATOM 2191 C C . ASP A 1 272 ? -1.519 -4.239 4.987 1.00 94.81 272 ASP A C 1
ATOM 2193 O O . ASP A 1 272 ? -1.035 -5.078 4.223 1.00 94.81 272 ASP A O 1
ATOM 2197 N N . VAL A 1 273 ? -2.384 -4.585 5.948 1.00 92.94 273 VAL A N 1
ATOM 2198 C CA . VAL A 1 273 ? -2.723 -5.977 6.290 1.00 92.94 273 VAL A CA 1
ATOM 2199 C C . VAL A 1 273 ? -3.128 -6.763 5.049 1.00 92.94 273 VAL A C 1
ATOM 2201 O O . VAL A 1 273 ? -2.652 -7.877 4.832 1.00 92.94 273 VAL A O 1
ATOM 2204 N N . ARG A 1 274 ? -3.947 -6.164 4.181 1.00 92.12 274 ARG A N 1
ATOM 2205 C CA . ARG A 1 274 ? -4.408 -6.835 2.969 1.00 92.12 274 ARG A CA 1
ATOM 2206 C C . ARG A 1 274 ? -3.271 -7.110 1.986 1.00 92.12 274 ARG A C 1
ATOM 2208 O O . ARG A 1 274 ? -3.194 -8.219 1.469 1.00 92.12 274 ARG A O 1
ATOM 2215 N N . MET A 1 275 ? -2.339 -6.175 1.768 1.00 94.62 275 MET A N 1
ATOM 2216 C CA . MET A 1 275 ? -1.177 -6.460 0.911 1.00 94.62 275 MET A CA 1
ATOM 2217 C C . MET A 1 275 ? -0.213 -7.466 1.547 1.00 94.62 275 MET A C 1
ATOM 2219 O O . MET A 1 275 ? 0.382 -8.270 0.830 1.00 94.62 275 MET A O 1
ATOM 2223 N N . LEU A 1 276 ? -0.097 -7.482 2.880 1.00 95.62 276 LEU A N 1
ATOM 2224 C CA . LEU A 1 276 ? 0.712 -8.459 3.608 1.00 95.62 276 LEU A CA 1
ATOM 2225 C C . LEU A 1 276 ? 0.115 -9.865 3.524 1.00 95.62 276 LEU A C 1
ATOM 2227 O O . LEU A 1 276 ? 0.868 -10.829 3.431 1.00 95.62 276 LEU A O 1
ATOM 2231 N N . LEU A 1 277 ? -1.210 -10.012 3.525 1.00 92.19 277 LEU A N 1
ATOM 2232 C CA . LEU A 1 277 ? -1.866 -11.319 3.550 1.00 92.19 277 LEU A CA 1
ATOM 2233 C C . LEU A 1 277 ? -2.242 -11.833 2.155 1.00 92.19 277 LEU A C 1
ATOM 2235 O O . LEU A 1 277 ? -1.972 -12.995 1.852 1.00 92.19 277 LEU A O 1
ATOM 2239 N N . ASP A 1 278 ? -2.815 -11.010 1.278 1.00 88.56 278 ASP A N 1
ATOM 2240 C CA . ASP A 1 278 ? -3.398 -11.457 -0.001 1.00 88.56 278 ASP A CA 1
ATOM 2241 C C . ASP A 1 278 ? -2.357 -11.809 -1.073 1.00 88.56 278 ASP A C 1
ATOM 2243 O O . ASP A 1 278 ? -2.644 -12.608 -1.962 1.00 88.56 278 ASP A O 1
ATOM 2247 N N . SER A 1 279 ? -1.137 -11.282 -0.968 1.00 79.75 279 SER A N 1
ATOM 2248 C CA . SER A 1 279 ? -0.053 -11.460 -1.945 1.00 79.75 279 SER A CA 1
ATOM 2249 C C . SER A 1 279 ? 0.572 -12.865 -1.900 1.00 79.75 279 SER A C 1
ATOM 2251 O O . SER A 1 279 ? 1.671 -13.053 -1.381 1.00 79.75 279 SER A O 1
ATOM 2253 N N . SER A 1 280 ? -0.115 -13.890 -2.405 1.00 71.38 280 SER A N 1
ATOM 2254 C CA . SER A 1 280 ? 0.215 -15.312 -2.172 1.00 71.38 280 SER A CA 1
ATOM 2255 C C . SER A 1 280 ? 1.688 -15.701 -2.368 1.00 71.38 280 SER A C 1
ATOM 2257 O O . SER A 1 280 ? 2.193 -16.532 -1.61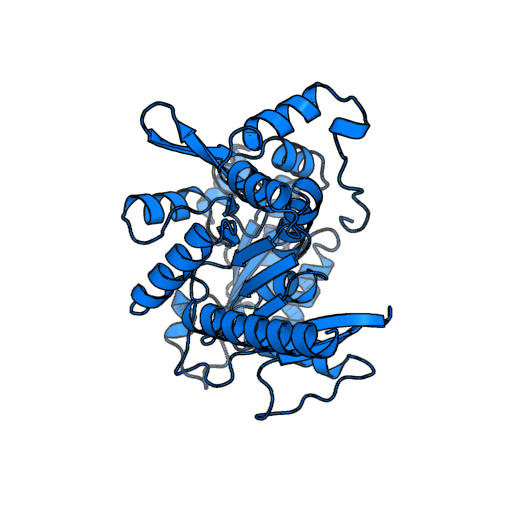7 1.00 71.38 280 SER A O 1
ATOM 2259 N N . ASN A 1 281 ? 2.387 -15.084 -3.324 1.00 84.19 281 ASN A N 1
ATOM 2260 C CA . ASN A 1 281 ? 3.749 -15.479 -3.695 1.00 84.19 281 ASN A CA 1
ATOM 2261 C C . ASN A 1 281 ? 4.851 -14.576 -3.106 1.00 84.19 281 ASN A C 1
ATOM 2263 O O . ASN A 1 281 ? 6.037 -14.833 -3.307 1.00 84.19 281 ASN A O 1
ATOM 2267 N N . LEU A 1 282 ? 4.484 -13.527 -2.364 1.00 93.38 282 LEU A N 1
ATOM 2268 C CA . LEU A 1 282 ? 5.437 -12.617 -1.723 1.00 93.38 282 LEU A CA 1
ATOM 22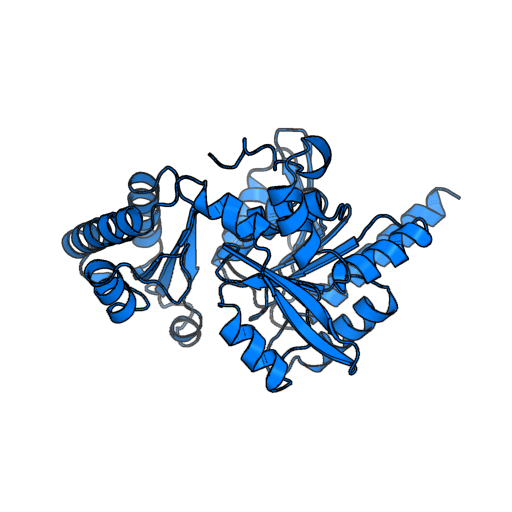69 C C . LEU A 1 282 ? 5.638 -12.992 -0.253 1.00 93.38 282 LEU A C 1
ATOM 2271 O O . LEU A 1 282 ? 4.687 -13.327 0.458 1.00 93.38 282 LEU A O 1
ATOM 2275 N N . ASN A 1 283 ? 6.869 -12.887 0.240 1.00 94.94 283 ASN A N 1
ATOM 2276 C CA . ASN A 1 283 ? 7.150 -13.035 1.663 1.00 94.94 283 ASN A CA 1
ATOM 2277 C C . ASN A 1 283 ? 6.707 -11.768 2.394 1.00 94.94 283 ASN A C 1
ATOM 2279 O O . ASN A 1 283 ? 7.205 -10.681 2.111 1.00 94.94 283 ASN A O 1
ATOM 2283 N N . ALA A 1 284 ? 5.773 -11.901 3.329 1.00 97.06 284 ALA A N 1
ATOM 2284 C CA . ALA A 1 284 ? 5.256 -10.752 4.058 1.00 97.06 284 ALA A CA 1
ATOM 2285 C C . ALA A 1 284 ? 6.160 -10.381 5.236 1.00 97.06 284 ALA A C 1
ATOM 2287 O O . ALA A 1 284 ? 6.696 -11.264 5.905 1.00 97.06 284 ALA A O 1
ATOM 2288 N N . VAL A 1 285 ? 6.304 -9.087 5.503 1.00 97.88 285 VAL A N 1
ATOM 2289 C CA . VAL A 1 285 ? 7.104 -8.532 6.597 1.00 97.88 285 VAL A CA 1
ATOM 2290 C C . VAL A 1 285 ? 6.281 -7.465 7.311 1.00 97.88 285 VAL A C 1
ATOM 2292 O O . VAL A 1 285 ? 6.138 -6.349 6.822 1.00 97.88 285 VAL A O 1
ATOM 2295 N N . LEU A 1 286 ? 5.770 -7.798 8.495 1.00 97.44 286 LEU A N 1
ATOM 2296 C CA . LEU A 1 286 ? 5.278 -6.802 9.440 1.00 97.44 286 LEU A CA 1
ATOM 2297 C C . LEU A 1 286 ? 6.490 -6.211 10.172 1.00 97.44 286 LEU A C 1
ATOM 2299 O O . LEU A 1 286 ? 7.131 -6.896 10.984 1.00 97.44 286 LEU A O 1
ATOM 2303 N N . VAL A 1 287 ? 6.845 -4.973 9.828 1.00 97.38 287 VAL A N 1
ATOM 2304 C CA . VAL A 1 287 ? 8.058 -4.321 10.341 1.00 97.38 287 VAL A CA 1
ATOM 2305 C C . VAL A 1 287 ? 7.902 -3.912 11.804 1.00 97.38 287 VAL A C 1
ATOM 2307 O O . VAL A 1 287 ? 6.800 -3.670 12.283 1.00 97.38 287 VAL A O 1
ATOM 2310 N N . GLY A 1 288 ? 9.002 -3.806 12.546 1.00 94.50 288 GLY A N 1
ATOM 2311 C CA . GLY A 1 288 ? 8.948 -3.236 13.888 1.00 94.50 288 GLY A CA 1
ATOM 2312 C C . GLY A 1 288 ? 8.524 -1.767 13.861 1.00 94.50 288 GLY A C 1
ATOM 2313 O O . GLY A 1 288 ? 8.849 -1.036 12.928 1.00 94.50 288 GLY A O 1
ATOM 2314 N N . GLY A 1 289 ? 7.801 -1.341 14.895 1.00 90.12 289 GLY A N 1
ATOM 2315 C CA . GLY A 1 289 ? 7.069 -0.071 14.892 1.00 90.12 289 GLY A CA 1
ATOM 2316 C C . GLY A 1 289 ? 5.625 -0.191 14.394 1.00 90.12 289 GLY A C 1
ATOM 2317 O O . GLY A 1 289 ? 4.923 0.818 14.403 1.00 90.12 289 GLY A O 1
ATOM 2318 N N . TYR A 1 290 ? 5.188 -1.407 14.029 1.00 92.81 290 TYR A N 1
ATOM 2319 C CA . TYR A 1 290 ? 3.815 -1.697 13.626 1.00 92.81 290 TYR A CA 1
ATOM 2320 C C . TYR A 1 290 ? 2.771 -1.187 14.624 1.00 92.81 290 TYR A C 1
ATOM 2322 O O . TYR A 1 290 ? 2.981 -1.171 15.842 1.00 92.81 290 TYR A O 1
ATOM 2330 N N . LYS A 1 291 ? 1.603 -0.825 14.096 1.00 88.62 291 LYS A N 1
ATOM 2331 C CA . LYS A 1 291 ? 0.439 -0.412 14.878 1.00 88.62 291 LYS A CA 1
ATOM 2332 C C . LYS A 1 291 ? -0.295 -1.633 15.435 1.00 88.62 291 LYS A C 1
ATOM 2334 O O . LYS A 1 291 ? -0.258 -2.730 14.867 1.00 88.62 291 LYS A O 1
ATOM 2339 N N . ASN A 1 292 ? -0.984 -1.447 16.561 1.00 85.31 292 ASN A N 1
ATOM 2340 C CA . ASN A 1 292 ? -1.697 -2.536 17.239 1.00 85.31 292 ASN A CA 1
ATOM 2341 C C . ASN A 1 292 ? -2.779 -3.163 16.349 1.00 85.31 292 ASN A C 1
ATOM 2343 O O . ASN A 1 292 ? -2.919 -4.385 16.347 1.00 85.31 292 ASN A O 1
ATOM 2347 N N . GLU A 1 293 ? -3.481 -2.347 15.561 1.00 86.50 293 GLU A N 1
ATOM 2348 C CA . GLU A 1 293 ? -4.474 -2.788 14.573 1.00 86.50 293 GLU A CA 1
ATOM 2349 C C . GLU A 1 293 ? -3.899 -3.813 13.577 1.00 86.50 293 GLU A C 1
ATOM 2351 O O . GLU A 1 293 ? -4.495 -4.869 13.359 1.00 86.50 293 GLU A O 1
ATOM 2356 N N . ALA A 1 294 ? -2.695 -3.572 13.043 1.00 91.44 294 ALA A N 1
ATOM 2357 C CA . ALA A 1 294 ? -2.055 -4.452 12.071 1.00 91.44 294 ALA A CA 1
ATOM 2358 C C . ALA A 1 294 ? -1.712 -5.806 12.700 1.00 91.44 294 ALA A C 1
ATOM 2360 O O . ALA A 1 294 ? -2.029 -6.865 12.151 1.00 91.44 294 ALA A O 1
ATOM 2361 N N . LEU A 1 295 ? -1.116 -5.775 13.898 1.00 92.38 295 LEU A N 1
ATOM 2362 C CA . LEU A 1 295 ? -0.782 -6.988 14.638 1.00 92.38 295 LEU A CA 1
ATOM 2363 C C . LEU A 1 295 ? -2.037 -7.778 15.023 1.00 92.38 295 LEU A C 1
ATOM 2365 O O . LEU A 1 295 ? -2.027 -9.002 14.903 1.00 92.38 295 LEU A O 1
ATOM 2369 N N . LYS A 1 296 ? -3.093 -7.107 15.500 1.00 90.12 296 LYS A N 1
ATOM 2370 C CA . LYS A 1 296 ? -4.363 -7.738 15.890 1.00 90.12 296 LYS A CA 1
ATOM 2371 C C . LYS A 1 296 ? -4.976 -8.478 14.702 1.00 90.12 296 LYS A C 1
ATOM 2373 O O . LYS A 1 296 ? -5.282 -9.663 14.826 1.00 90.12 296 LYS A O 1
ATOM 2378 N N . ASN A 1 297 ? -5.064 -7.821 13.547 1.00 90.56 297 ASN A N 1
ATOM 2379 C CA . ASN A 1 297 ? -5.641 -8.410 12.340 1.00 90.56 297 ASN A CA 1
ATOM 2380 C C . ASN A 1 297 ? -4.812 -9.596 11.823 1.00 90.56 297 ASN A C 1
ATOM 2382 O O . ASN A 1 297 ? -5.363 -10.654 11.532 1.00 90.56 297 ASN A O 1
ATOM 2386 N N . ILE A 1 298 ? -3.481 -9.472 11.785 1.00 92.25 298 ILE A N 1
ATOM 2387 C CA . ILE A 1 298 ? -2.595 -10.571 11.366 1.00 92.25 298 ILE A CA 1
ATOM 2388 C C . ILE A 1 298 ? -2.656 -11.752 12.343 1.00 92.25 298 ILE A C 1
ATOM 2390 O O . ILE A 1 298 ? -2.642 -12.904 11.914 1.00 92.25 298 ILE A O 1
ATOM 2394 N N . LYS A 1 299 ? -2.717 -11.495 13.656 1.00 90.94 299 LYS A N 1
ATOM 2395 C CA . LYS A 1 299 ? -2.848 -12.555 14.664 1.00 90.94 299 LYS A CA 1
ATOM 2396 C C . LYS A 1 299 ? -4.149 -13.322 14.504 1.00 90.94 299 LYS A C 1
ATOM 2398 O O . LYS A 1 299 ? -4.091 -14.545 14.497 1.00 90.94 299 LYS A O 1
ATOM 2403 N N . LYS A 1 300 ? -5.267 -12.616 14.320 1.00 89.81 300 LYS A N 1
ATOM 2404 C CA . LYS A 1 300 ? -6.576 -13.227 14.078 1.00 89.81 300 LYS A CA 1
ATOM 2405 C C . LYS A 1 300 ? -6.522 -14.193 12.890 1.00 89.81 300 LYS A C 1
ATOM 2407 O O . LYS A 1 300 ? -6.868 -15.355 13.026 1.00 89.81 300 LYS A O 1
ATOM 2412 N N . GLU A 1 301 ? -5.949 -13.755 11.772 1.00 89.31 301 GLU A N 1
ATOM 2413 C CA . GLU A 1 301 ? -5.782 -14.582 10.565 1.00 89.31 301 GLU A CA 1
ATOM 2414 C C . GLU A 1 301 ? -4.872 -15.802 10.776 1.00 89.31 301 GLU A C 1
ATOM 2416 O O . GLU A 1 301 ? -5.069 -16.864 10.181 1.00 89.31 301 GLU A O 1
ATOM 2421 N N . ILE A 1 302 ? -3.860 -15.683 11.641 1.00 88.25 302 ILE A N 1
ATOM 2422 C CA . ILE A 1 302 ? -3.049 -16.835 12.037 1.00 88.25 302 ILE A CA 1
ATOM 2423 C C . ILE A 1 302 ? -3.879 -17.779 12.907 1.00 88.25 302 ILE A C 1
ATOM 2425 O O . ILE A 1 302 ? -3.897 -18.973 12.630 1.00 88.25 302 ILE A O 1
ATOM 2429 N N . GLU A 1 303 ? -4.545 -17.282 13.943 1.00 88.06 303 GLU A N 1
ATOM 2430 C CA . GLU A 1 303 ? -5.329 -18.077 14.898 1.00 88.06 303 GLU A CA 1
ATOM 2431 C C . GLU A 1 303 ? -6.496 -18.818 14.227 1.00 88.06 303 GLU A C 1
ATOM 2433 O O . GLU A 1 303 ? -6.723 -19.986 14.540 1.00 88.06 303 GLU A O 1
ATOM 2438 N N . ASP A 1 304 ? -7.136 -18.202 13.233 1.00 85.56 304 ASP A N 1
ATOM 2439 C CA . ASP A 1 304 ? -8.238 -18.790 12.463 1.00 85.56 304 ASP A CA 1
ATOM 2440 C C . ASP A 1 304 ? -7.769 -19.860 11.445 1.00 85.56 304 ASP A C 1
ATOM 2442 O O . ASP A 1 304 ? -8.579 -20.611 10.894 1.00 85.56 304 ASP A O 1
ATOM 2446 N N . SER A 1 305 ? -6.460 -19.981 11.180 1.00 82.75 305 SER A N 1
ATOM 2447 C CA . SER A 1 305 ? -5.930 -20.943 10.203 1.00 82.75 305 SER A CA 1
ATOM 2448 C C . SER A 1 305 ? -5.952 -22.393 10.753 1.00 82.75 305 SER A C 1
ATOM 2450 O O . SER A 1 305 ? -5.306 -22.649 11.775 1.00 82.75 305 SER A O 1
ATOM 2452 N N . PRO A 1 306 ? -6.526 -23.393 10.038 1.00 72.50 306 PRO A N 1
ATOM 2453 C CA . PRO A 1 306 ? -6.777 -24.769 10.522 1.00 72.50 306 PRO A CA 1
ATOM 2454 C C . PRO A 1 306 ? -5.569 -25.551 11.064 1.00 72.50 306 PRO A C 1
ATOM 2456 O O . PRO A 1 306 ? -5.718 -26.575 11.733 1.00 72.50 306 PRO A O 1
ATOM 2459 N N . HIS A 1 307 ? -4.355 -25.113 10.733 1.00 68.44 307 HIS A N 1
ATOM 2460 C CA . HIS A 1 307 ? -3.101 -25.770 11.105 1.00 68.44 307 HIS A CA 1
ATOM 2461 C C . HIS A 1 307 ? -2.070 -24.805 11.692 1.00 68.44 307 HIS A C 1
ATOM 2463 O O . HIS A 1 307 ? -0.871 -25.119 11.721 1.00 68.44 307 HIS A O 1
ATOM 2469 N N . SER A 1 308 ? -2.496 -23.621 12.135 1.00 63.72 308 SER A N 1
ATOM 2470 C CA . SER A 1 308 ? -1.569 -22.714 12.789 1.00 63.72 308 SER A CA 1
ATOM 2471 C C . SER A 1 308 ? -1.277 -23.197 14.209 1.00 63.72 308 SER A C 1
ATOM 2473 O O . SER A 1 308 ? -2.103 -23.759 14.920 1.00 63.72 308 SER A O 1
ATOM 2475 N N . ASN A 1 309 ? -0.032 -23.007 14.616 1.00 59.59 309 ASN A N 1
ATOM 2476 C CA . ASN A 1 309 ? 0.331 -22.975 16.018 1.00 59.59 309 ASN A CA 1
ATOM 2477 C C . ASN A 1 309 ? 1.076 -21.659 16.160 1.00 59.59 309 ASN A C 1
ATOM 2479 O O . ASN A 1 309 ? 2.263 -21.612 15.821 1.00 59.59 309 ASN A O 1
ATOM 2483 N N . TRP A 1 310 ? 0.393 -20.592 16.581 1.00 66.88 310 TRP A N 1
ATOM 2484 C CA . TRP A 1 310 ? 1.079 -19.355 16.941 1.00 66.88 310 TRP A CA 1
ATOM 2485 C C . TRP A 1 310 ? 2.112 -19.688 18.024 1.00 66.88 310 TRP A C 1
ATOM 2487 O O . TRP A 1 310 ? 1.781 -20.034 19.158 1.00 66.88 310 TRP A O 1
ATOM 2497 N N . LYS A 1 311 ? 3.397 -19.657 17.663 1.00 61.03 311 LYS A N 1
ATOM 2498 C CA . LYS A 1 311 ? 4.492 -19.989 18.584 1.00 61.03 311 LYS A CA 1
ATOM 2499 C C . LYS A 1 311 ? 5.141 -18.700 19.041 1.00 61.03 311 LYS A C 1
ATOM 2501 O O . LYS A 1 311 ? 6.101 -18.226 18.430 1.00 61.03 311 LYS A O 1
ATOM 2506 N N . HIS A 1 312 ? 4.608 -18.151 20.129 1.00 53.88 312 HIS A N 1
ATOM 2507 C CA . HIS A 1 312 ? 5.103 -16.919 20.728 1.00 53.88 312 HIS A CA 1
ATOM 2508 C C . HIS A 1 312 ? 6.616 -17.011 21.024 1.00 53.88 312 HIS A C 1
ATOM 2510 O O . HIS A 1 312 ? 7.103 -18.007 21.562 1.00 53.88 312 HIS A O 1
ATOM 2516 N N . GLY A 1 313 ? 7.375 -15.987 20.623 1.00 51.94 313 GLY A N 1
ATOM 2517 C CA . GLY A 1 313 ? 8.754 -15.756 21.070 1.00 51.94 313 GLY A CA 1
ATOM 2518 C C . GLY A 1 313 ? 9.869 -16.664 20.526 1.00 51.94 313 GLY A C 1
ATOM 2519 O O . GLY A 1 313 ? 11.021 -16.432 20.877 1.00 51.94 313 GLY A O 1
ATOM 2520 N N . LYS A 1 314 ? 9.602 -17.675 19.679 1.00 55.25 314 LYS A N 1
ATOM 2521 C CA . LYS A 1 314 ? 10.669 -18.581 19.174 1.00 55.25 314 LYS A CA 1
ATOM 2522 C C . LYS A 1 314 ? 10.925 -18.547 17.667 1.00 55.25 314 LYS A C 1
ATOM 2524 O O . LYS A 1 314 ? 11.954 -19.060 17.233 1.00 55.25 314 LYS A O 1
ATOM 2529 N N . ARG A 1 315 ? 10.022 -17.989 16.854 1.00 66.94 315 ARG A N 1
ATOM 2530 C CA . ARG A 1 315 ? 10.186 -17.923 15.391 1.00 66.94 315 A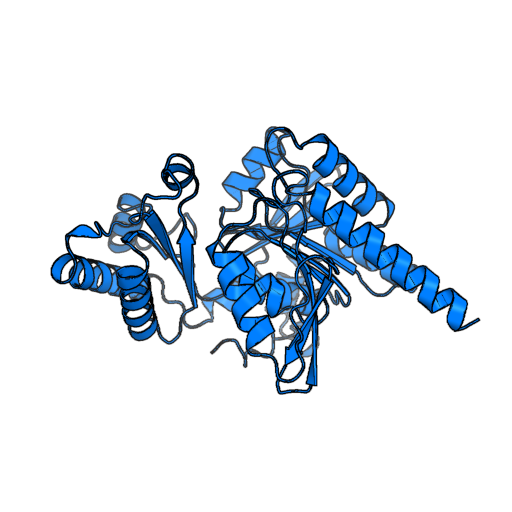RG A CA 1
ATOM 2531 C C . ARG A 1 315 ? 9.750 -16.561 14.870 1.00 66.94 315 ARG A C 1
ATOM 2533 O O . ARG A 1 315 ? 8.646 -16.127 15.167 1.00 66.94 315 ARG A O 1
ATOM 2540 N N . SER A 1 316 ? 10.612 -15.912 14.092 1.00 82.62 316 SER A N 1
ATOM 2541 C CA . SER A 1 316 ? 10.287 -14.636 13.446 1.00 82.62 316 SER A CA 1
ATOM 2542 C C . SER A 1 316 ? 9.313 -14.808 12.280 1.00 82.62 316 SER A C 1
ATOM 2544 O O . SER A 1 316 ? 8.551 -13.898 12.001 1.00 82.62 316 SER A O 1
ATOM 2546 N N . PHE A 1 317 ? 9.295 -15.983 11.642 1.00 90.12 317 PHE A N 1
ATOM 2547 C CA . PHE A 1 317 ? 8.319 -16.334 10.610 1.00 90.12 317 PHE A CA 1
ATOM 2548 C C . PHE A 1 317 ? 7.172 -17.167 11.185 1.00 90.12 317 PHE A C 1
ATOM 2550 O O . PHE A 1 317 ? 7.402 -18.206 11.816 1.00 90.12 317 PHE A O 1
ATOM 2557 N N . GLN A 1 318 ? 5.949 -16.721 10.916 1.00 90.38 318 GLN A N 1
ATOM 2558 C CA . GLN A 1 318 ? 4.696 -17.424 11.163 1.00 90.38 318 GLN A CA 1
ATOM 2559 C C . GLN A 1 318 ? 4.138 -17.969 9.846 1.00 90.38 318 GLN A C 1
ATOM 2561 O O . GLN A 1 318 ? 4.407 -17.433 8.769 1.00 90.38 318 GLN A O 1
ATOM 2566 N N . LYS A 1 319 ? 3.370 -19.056 9.944 1.00 89.12 319 LYS A N 1
ATOM 2567 C CA . LYS A 1 319 ? 2.744 -19.734 8.808 1.00 89.12 319 LYS A CA 1
ATOM 2568 C C . LYS A 1 319 ? 1.230 -19.620 8.941 1.00 89.12 319 LYS A C 1
ATOM 2570 O O . LYS A 1 319 ? 0.689 -20.041 9.960 1.00 89.12 319 LYS A O 1
ATOM 2575 N N . ILE A 1 320 ? 0.582 -19.121 7.899 1.00 88.31 320 ILE A N 1
ATOM 2576 C CA . ILE A 1 320 ? -0.872 -19.111 7.738 1.00 88.31 320 ILE A CA 1
ATOM 2577 C C . ILE A 1 320 ? -1.202 -20.163 6.683 1.00 88.31 320 ILE A C 1
ATOM 2579 O O . ILE A 1 320 ? -0.626 -20.147 5.592 1.00 88.31 320 ILE A O 1
ATOM 2583 N N . VAL A 1 321 ? -2.073 -21.113 7.020 1.00 87.31 321 VAL A N 1
ATOM 2584 C CA . VAL A 1 321 ? -2.583 -22.113 6.077 1.00 87.31 321 VAL A CA 1
ATOM 2585 C C . VAL A 1 321 ? -4.035 -21.768 5.797 1.00 87.31 321 VAL A C 1
ATOM 2587 O O . VAL A 1 321 ? -4.861 -21.792 6.703 1.00 87.31 321 VAL A O 1
ATOM 2590 N N . ARG A 1 322 ? -4.344 -21.416 4.553 1.00 84.25 322 ARG A N 1
ATOM 2591 C CA . ARG A 1 322 ? -5.706 -21.065 4.143 1.00 84.25 322 ARG A CA 1
ATOM 2592 C C . ARG A 1 322 ? -6.552 -22.314 3.916 1.00 84.25 322 ARG A C 1
ATOM 2594 O O . ARG A 1 322 ? -6.030 -23.420 3.775 1.00 84.25 322 ARG A O 1
ATOM 2601 N N . ALA A 1 323 ? -7.869 -22.123 3.854 1.00 83.25 323 ALA A N 1
ATOM 2602 C CA . ALA A 1 323 ? -8.832 -23.200 3.623 1.00 83.25 323 ALA A CA 1
ATOM 2603 C C . ALA A 1 323 ? -8.603 -23.948 2.294 1.00 83.25 323 ALA A C 1
ATOM 2605 O O . ALA A 1 323 ? -8.870 -25.142 2.210 1.00 83.25 323 ALA A O 1
ATOM 2606 N N . ASP A 1 324 ? -8.061 -23.269 1.278 1.00 83.25 324 ASP A N 1
ATOM 2607 C CA . ASP A 1 324 ? -7.679 -23.853 -0.016 1.00 83.25 324 ASP A CA 1
ATOM 2608 C C . ASP A 1 324 ? -6.329 -24.606 0.016 1.00 83.25 324 ASP A C 1
ATOM 2610 O O . ASP A 1 324 ? -5.855 -25.092 -1.010 1.00 83.25 324 ASP A O 1
ATOM 2614 N N . GLY A 1 325 ? -5.692 -24.703 1.187 1.00 83.75 325 GLY A N 1
ATOM 2615 C CA . GLY A 1 325 ? -4.393 -25.340 1.388 1.00 83.75 325 GLY A CA 1
ATOM 2616 C C . GLY A 1 325 ? -3.194 -24.458 1.037 1.00 83.75 325 GLY A C 1
ATOM 2617 O O . GLY A 1 325 ? -2.053 -24.873 1.271 1.00 83.75 325 GLY A O 1
ATOM 2618 N N . THR A 1 326 ? -3.408 -23.244 0.519 1.00 84.81 326 THR A N 1
ATOM 2619 C CA . THR A 1 326 ? -2.309 -22.317 0.239 1.00 84.81 326 THR A CA 1
ATOM 2620 C C . THR A 1 326 ? -1.625 -21.883 1.530 1.00 84.81 326 THR A C 1
ATOM 2622 O O . THR A 1 326 ? -2.227 -21.770 2.602 1.00 84.81 326 THR A O 1
ATOM 2625 N N . VAL A 1 327 ? -0.313 -21.683 1.436 1.00 87.50 327 VAL A N 1
ATOM 2626 C CA . VAL A 1 327 ? 0.536 -21.341 2.572 1.00 87.50 327 VAL A CA 1
ATOM 2627 C C . VAL A 1 327 ? 1.075 -19.938 2.382 1.00 87.50 327 VAL A C 1
ATOM 2629 O O . VAL A 1 327 ? 1.752 -19.667 1.395 1.00 87.50 327 VAL A O 1
ATOM 2632 N N . LYS A 1 328 ? 0.868 -19.087 3.383 1.00 89.88 328 LYS A N 1
ATOM 2633 C CA . LYS A 1 328 ? 1.463 -17.758 3.462 1.00 89.88 328 LYS A CA 1
ATOM 2634 C C . LYS A 1 328 ? 2.446 -17.706 4.626 1.00 89.88 328 LYS A C 1
ATOM 2636 O O . LYS A 1 328 ? 2.118 -18.084 5.750 1.00 89.88 328 LYS A O 1
ATOM 2641 N N . ASN A 1 329 ? 3.663 -17.248 4.350 1.00 90.00 329 ASN A N 1
ATOM 2642 C CA . ASN A 1 329 ? 4.662 -16.985 5.380 1.00 90.00 329 ASN A CA 1
ATOM 2643 C C . ASN A 1 329 ? 4.704 -15.486 5.665 1.00 90.00 329 ASN A C 1
ATOM 2645 O O . ASN A 1 329 ? 4.778 -14.678 4.737 1.00 90.00 329 ASN A O 1
ATOM 2649 N N . ILE A 1 330 ? 4.695 -15.135 6.946 1.00 93.94 330 ILE A N 1
ATOM 2650 C CA . ILE A 1 330 ? 4.814 -13.753 7.397 1.00 93.94 330 ILE A CA 1
ATOM 2651 C C . ILE A 1 330 ? 5.897 -13.638 8.460 1.00 93.94 330 ILE A C 1
ATOM 2653 O O . ILE A 1 330 ? 5.884 -14.344 9.468 1.00 93.94 330 ILE A O 1
ATOM 2657 N N . TYR A 1 331 ? 6.858 -12.759 8.219 1.00 95.62 331 TYR A N 1
ATOM 2658 C CA . TYR A 1 331 ? 7.796 -12.296 9.220 1.00 95.62 331 TYR A CA 1
ATOM 2659 C C . TYR A 1 331 ? 7.116 -11.246 10.092 1.00 95.62 331 TYR A C 1
ATOM 2661 O O . TYR A 1 331 ? 6.550 -10.286 9.577 1.00 95.62 331 TYR A O 1
ATOM 2669 N N . ILE A 1 332 ? 7.208 -11.408 11.405 1.00 95.31 332 ILE A N 1
ATOM 2670 C CA . ILE A 1 332 ? 6.790 -10.405 12.382 1.00 95.31 332 ILE A CA 1
ATOM 2671 C C . ILE A 1 332 ? 8.029 -10.042 13.190 1.00 95.31 332 ILE A C 1
ATOM 2673 O O . ILE A 1 332 ? 8.648 -10.934 13.779 1.00 95.31 332 ILE A O 1
ATOM 2677 N N . GLU A 1 333 ? 8.415 -8.762 13.207 1.00 95.19 333 GLU A N 1
ATOM 2678 C CA . GLU A 1 333 ? 9.611 -8.326 13.935 1.00 95.19 333 GLU A CA 1
ATOM 2679 C C . GLU A 1 333 ? 9.483 -8.641 15.441 1.00 95.19 333 GLU A C 1
ATOM 2681 O O . GLU A 1 333 ? 8.617 -8.086 16.116 1.00 95.19 333 GLU A O 1
ATOM 2686 N N . PRO A 1 334 ? 10.336 -9.526 16.000 1.00 91.62 334 PRO A N 1
ATOM 2687 C CA . PRO A 1 334 ? 10.241 -9.936 17.400 1.00 91.62 334 PRO A CA 1
ATOM 2688 C C . PRO A 1 334 ? 10.727 -8.882 18.404 1.00 91.62 334 PRO A C 1
ATOM 2690 O O . PRO A 1 334 ? 10.417 -9.003 19.586 1.00 91.62 334 PRO A O 1
ATOM 2693 N N . GLU A 1 335 ? 11.510 -7.883 17.982 1.00 90.62 335 GLU A N 1
ATOM 2694 C CA . GLU A 1 335 ? 11.944 -6.771 18.840 1.00 90.62 335 GLU A CA 1
ATOM 2695 C C . GLU A 1 335 ? 11.499 -5.423 18.235 1.00 90.62 335 GLU A C 1
ATOM 2697 O O . GLU A 1 335 ? 12.349 -4.634 17.812 1.00 90.62 335 GLU A O 1
ATOM 2702 N N . PRO A 1 336 ? 10.181 -5.135 18.201 1.00 87.69 336 PRO A N 1
ATOM 2703 C CA . PRO A 1 336 ? 9.604 -4.019 17.438 1.00 87.69 336 PRO A CA 1
ATOM 2704 C C . PRO A 1 336 ? 10.026 -2.624 17.927 1.00 87.69 336 PRO A C 1
ATOM 2706 O O . PRO A 1 336 ? 9.847 -1.642 17.215 1.00 87.69 336 PRO A O 1
ATOM 2709 N N . ASN A 1 337 ? 10.614 -2.528 19.123 1.00 88.50 337 ASN A N 1
ATOM 2710 C CA . ASN A 1 337 ? 11.163 -1.281 19.669 1.00 88.50 337 ASN A CA 1
ATOM 2711 C C . ASN A 1 337 ? 12.665 -1.110 19.394 1.00 88.50 337 ASN A C 1
ATOM 2713 O O . ASN A 1 337 ? 13.212 -0.041 19.637 1.00 88.50 337 ASN A O 1
ATOM 2717 N N . LYS A 1 338 ? 13.355 -2.166 18.942 1.00 90.19 338 LYS A N 1
ATOM 2718 C CA . LYS A 1 338 ? 14.803 -2.136 18.679 1.00 90.19 338 LYS A CA 1
ATOM 2719 C C . LYS A 1 338 ? 15.118 -2.067 17.196 1.00 90.19 338 LYS A C 1
ATOM 2721 O O . LYS A 1 338 ? 16.034 -1.348 16.812 1.00 90.19 338 LYS A O 1
ATOM 2726 N N . ARG A 1 339 ? 14.387 -2.841 16.394 1.00 93.06 339 ARG A N 1
ATOM 2727 C CA . ARG A 1 339 ? 14.496 -2.849 14.937 1.00 93.06 339 ARG A CA 1
ATOM 2728 C C . ARG A 1 339 ? 13.192 -2.359 14.364 1.00 93.06 339 ARG A C 1
ATOM 2730 O O . ARG A 1 339 ? 12.148 -2.893 14.720 1.00 93.06 339 ARG A O 1
ATOM 2737 N N . GLN A 1 340 ? 13.264 -1.340 13.525 1.00 94.56 340 GLN A N 1
ATOM 2738 C CA . GLN A 1 340 ? 12.092 -0.690 12.955 1.00 94.56 340 GLN A CA 1
ATOM 2739 C C . GLN A 1 340 ? 12.304 -0.423 11.475 1.00 94.56 340 GLN A C 1
ATOM 2741 O O . GLN A 1 340 ? 13.442 -0.418 11.002 1.00 94.56 340 GLN A O 1
ATOM 2746 N N . ALA A 1 341 ? 11.203 -0.226 10.756 1.00 95.62 341 ALA A N 1
ATOM 2747 C CA . ALA A 1 341 ? 11.225 0.108 9.342 1.00 95.62 341 ALA A CA 1
ATOM 2748 C C . ALA A 1 341 ? 12.158 -0.823 8.518 1.00 95.62 341 ALA A C 1
ATOM 2750 O O . ALA A 1 341 ? 12.137 -2.052 8.696 1.00 95.62 341 ALA A O 1
ATOM 2751 N N . SER A 1 342 ? 13.035 -0.249 7.684 1.00 97.19 342 SER A N 1
ATOM 2752 C CA . SER A 1 342 ? 13.989 -0.962 6.819 1.00 97.19 342 SER A CA 1
ATOM 2753 C C . SER A 1 342 ? 14.900 -1.968 7.540 1.00 97.19 342 SER A C 1
ATOM 2755 O O . SER A 1 342 ? 15.259 -2.990 6.952 1.00 97.19 342 SER A O 1
ATOM 2757 N N . GLU A 1 343 ? 15.220 -1.780 8.828 1.00 97.50 343 GLU A N 1
ATOM 2758 C CA . GLU A 1 343 ? 16.008 -2.758 9.604 1.00 97.50 343 GLU A CA 1
ATOM 2759 C C . GLU A 1 343 ? 15.288 -4.112 9.720 1.00 97.50 343 GLU A C 1
ATOM 2761 O O . GLU A 1 343 ? 15.918 -5.174 9.718 1.00 97.50 343 GLU A O 1
ATOM 2766 N N . SER A 1 344 ? 13.955 -4.082 9.812 1.00 97.44 344 SER A N 1
ATOM 2767 C CA . SER A 1 344 ? 13.129 -5.292 9.888 1.00 97.44 344 SER A CA 1
ATOM 2768 C C . SER A 1 344 ? 13.112 -6.029 8.550 1.00 97.44 344 SER A C 1
ATOM 2770 O O . SER A 1 344 ? 13.203 -7.258 8.524 1.00 97.44 344 SER A O 1
ATOM 2772 N N . ILE A 1 345 ? 13.056 -5.279 7.444 1.00 97.94 345 ILE A N 1
ATOM 2773 C CA . ILE A 1 345 ? 13.075 -5.809 6.075 1.00 97.94 345 ILE A CA 1
ATOM 2774 C C . ILE A 1 345 ? 14.423 -6.481 5.790 1.00 97.94 345 ILE A C 1
ATOM 2776 O O . ILE A 1 345 ? 14.455 -7.651 5.402 1.00 97.94 345 ILE A O 1
ATOM 2780 N N . LEU A 1 346 ? 15.535 -5.791 6.073 1.00 97.19 346 LEU A N 1
ATOM 2781 C CA . LEU A 1 346 ? 16.896 -6.330 5.939 1.00 97.19 346 LEU A CA 1
ATOM 2782 C C . LEU A 1 346 ? 17.066 -7.629 6.730 1.00 97.19 346 LEU A C 1
ATOM 2784 O O . LEU A 1 346 ? 17.589 -8.631 6.229 1.00 97.19 346 LEU A O 1
ATOM 2788 N N . ARG A 1 347 ? 16.567 -7.653 7.969 1.00 96.12 347 ARG A N 1
ATOM 2789 C CA . ARG A 1 347 ? 16.636 -8.849 8.804 1.00 96.12 347 ARG A CA 1
ATOM 2790 C C . ARG A 1 347 ? 15.816 -9.999 8.232 1.00 96.12 347 ARG A C 1
ATOM 2792 O O . ARG A 1 347 ? 16.338 -11.115 8.163 1.00 96.12 347 ARG A O 1
ATOM 2799 N N . ALA A 1 348 ? 14.577 -9.749 7.820 1.00 96.06 348 ALA A N 1
ATOM 2800 C CA . ALA A 1 348 ? 13.726 -10.762 7.205 1.00 96.06 348 ALA A CA 1
ATOM 2801 C C . ALA A 1 348 ? 14.386 -11.353 5.948 1.00 96.06 348 ALA A C 1
ATOM 2803 O O . ALA A 1 348 ? 14.507 -12.577 5.841 1.00 96.06 348 ALA A O 1
ATOM 2804 N N . ALA A 1 349 ? 14.910 -10.498 5.063 1.00 94.00 349 ALA A N 1
ATOM 2805 C CA . ALA A 1 349 ? 15.637 -10.905 3.862 1.00 94.00 349 ALA A CA 1
ATOM 2806 C C . ALA A 1 349 ? 16.859 -11.777 4.198 1.00 94.00 349 ALA A C 1
ATOM 2808 O O . ALA A 1 349 ? 17.029 -12.855 3.627 1.00 94.00 349 ALA A O 1
ATOM 2809 N N . SER A 1 350 ? 17.660 -11.388 5.199 1.00 93.81 350 SER A N 1
ATOM 2810 C CA . SER A 1 350 ? 18.833 -12.167 5.625 1.00 93.81 350 SER A CA 1
ATOM 2811 C C . SER A 1 350 ? 18.475 -13.580 6.114 1.00 93.81 350 SER A C 1
ATOM 2813 O O . SER A 1 350 ? 19.226 -14.535 5.897 1.00 93.81 350 SER A O 1
ATOM 2815 N N . ILE A 1 351 ? 17.317 -13.739 6.763 1.00 93.25 351 ILE A N 1
ATOM 2816 C CA . ILE A 1 351 ? 16.829 -15.034 7.249 1.00 93.25 351 ILE A CA 1
ATOM 2817 C C . ILE A 1 351 ? 16.359 -15.898 6.075 1.00 93.25 351 ILE A C 1
ATOM 2819 O O . ILE A 1 351 ? 16.700 -17.082 6.030 1.00 93.25 351 ILE A O 1
ATOM 2823 N N . LEU A 1 352 ? 15.627 -15.312 5.121 1.00 90.50 352 LEU A N 1
ATOM 2824 C CA . LEU A 1 352 ? 15.164 -16.002 3.912 1.00 90.50 352 LEU A CA 1
ATOM 2825 C C . LEU A 1 352 ? 16.345 -16.521 3.083 1.00 90.50 352 LEU A C 1
ATOM 2827 O O . LEU A 1 352 ? 16.399 -17.713 2.782 1.00 90.50 352 LEU A O 1
ATOM 2831 N N . MET A 1 353 ? 17.354 -15.680 2.832 1.00 87.25 353 MET A N 1
ATOM 2832 C CA . MET A 1 353 ? 18.560 -16.073 2.091 1.00 87.25 353 MET A CA 1
ATOM 2833 C C . MET A 1 353 ? 19.308 -17.237 2.761 1.00 87.25 353 MET A C 1
ATOM 2835 O O . MET A 1 353 ? 19.748 -18.178 2.098 1.00 87.25 353 MET A O 1
ATOM 2839 N N . ARG A 1 354 ? 19.429 -17.221 4.098 1.00 87.81 354 ARG A N 1
ATOM 2840 C CA . ARG A 1 354 ? 20.045 -18.332 4.847 1.00 87.81 354 ARG A CA 1
ATOM 2841 C C . ARG A 1 354 ? 19.236 -19.621 4.723 1.00 87.81 354 ARG A C 1
ATOM 2843 O O . ARG A 1 354 ? 19.829 -20.691 4.586 1.00 87.81 354 ARG A O 1
ATOM 2850 N N . ALA A 1 355 ? 17.907 -19.536 4.773 1.00 83.50 355 ALA A N 1
ATOM 2851 C CA . ALA A 1 355 ? 17.040 -20.697 4.608 1.00 83.50 355 ALA A CA 1
ATOM 2852 C C . ALA A 1 355 ? 17.204 -21.314 3.210 1.00 83.50 355 ALA A C 1
ATOM 2854 O O . ALA A 1 355 ? 17.418 -22.522 3.099 1.00 83.50 355 ALA A O 1
ATOM 2855 N N . GLU A 1 356 ? 17.198 -20.494 2.157 1.00 82.81 356 GLU A N 1
ATOM 2856 C CA . GLU A 1 356 ? 17.422 -20.943 0.778 1.00 82.81 356 GLU A CA 1
ATOM 2857 C C . GLU A 1 356 ? 18.778 -21.632 0.594 1.00 82.81 356 GLU A C 1
ATOM 2859 O O . GLU A 1 356 ? 18.848 -22.708 -0.005 1.00 82.81 356 GLU A O 1
ATOM 2864 N N . ALA A 1 357 ? 19.851 -21.066 1.156 1.00 80.50 357 ALA A N 1
ATOM 2865 C CA . ALA A 1 357 ? 21.186 -21.659 1.091 1.00 80.50 357 ALA A CA 1
ATOM 2866 C C . ALA A 1 357 ? 21.241 -23.052 1.749 1.00 80.50 357 ALA A C 1
ATOM 2868 O O . ALA A 1 357 ? 21.889 -23.962 1.230 1.00 80.50 357 ALA A O 1
ATOM 2869 N N . ILE A 1 358 ? 20.532 -23.247 2.867 1.00 74.88 358 ILE A N 1
ATOM 2870 C CA . ILE A 1 358 ? 20.425 -24.552 3.537 1.00 74.88 358 ILE A CA 1
ATOM 2871 C C . ILE A 1 358 ? 19.637 -25.549 2.678 1.00 74.88 358 ILE A C 1
ATOM 2873 O O . ILE A 1 358 ? 20.015 -26.717 2.602 1.00 74.88 358 ILE A O 1
ATOM 2877 N N . PHE A 1 359 ? 18.552 -25.115 2.029 1.00 72.75 359 PHE A N 1
ATOM 2878 C CA . PHE A 1 359 ? 17.758 -25.987 1.159 1.00 72.75 359 PHE A CA 1
ATOM 2879 C C . PHE A 1 359 ? 18.513 -26.413 -0.102 1.00 72.75 359 PHE A C 1
ATOM 2881 O O . PHE A 1 359 ? 18.393 -27.573 -0.492 1.00 72.75 359 PHE A O 1
ATOM 2888 N N . LYS A 1 360 ? 19.314 -25.525 -0.707 1.00 77.94 360 LYS A N 1
ATOM 2889 C CA . LYS A 1 360 ? 20.171 -25.871 -1.855 1.00 77.94 360 LYS A CA 1
ATOM 2890 C C . LYS A 1 360 ? 21.198 -26.946 -1.483 1.00 77.94 360 LYS A C 1
ATOM 2892 O O . LYS A 1 360 ? 21.232 -27.981 -2.134 1.00 77.94 360 LYS A O 1
ATOM 2897 N N . LYS A 1 361 ? 21.894 -26.785 -0.350 1.00 73.81 361 LYS A N 1
ATOM 2898 C CA . LYS A 1 361 ? 22.865 -27.773 0.169 1.00 73.81 361 LYS A CA 1
ATOM 2899 C C . LYS A 1 361 ? 22.287 -29.153 0.499 1.00 73.81 361 LYS A C 1
ATOM 2901 O O . LYS A 1 361 ? 23.050 -30.087 0.672 1.00 73.81 361 LYS A O 1
ATOM 2906 N N . LYS A 1 362 ? 20.970 -29.277 0.691 1.00 72.00 362 LYS A N 1
ATOM 2907 C CA . LYS A 1 362 ? 20.306 -30.569 0.949 1.00 72.00 362 LYS A CA 1
ATOM 2908 C C . LYS A 1 362 ? 19.874 -31.296 -0.326 1.00 72.00 362 LYS A C 1
ATOM 2910 O O . LYS A 1 362 ? 19.450 -32.444 -0.232 1.00 72.00 362 LYS A O 1
ATOM 2915 N N . LYS A 1 363 ? 19.846 -30.596 -1.464 1.00 66.00 363 LYS A N 1
ATOM 2916 C CA . LYS A 1 363 ? 19.479 -31.157 -2.773 1.00 66.00 363 LYS A CA 1
ATOM 2917 C C . LYS A 1 363 ? 20.698 -31.626 -3.571 1.00 66.00 363 LYS A C 1
ATOM 2919 O O . LYS A 1 363 ? 20.520 -32.423 -4.486 1.00 66.00 363 LYS A O 1
ATOM 2924 N N . GLU A 1 364 ? 21.871 -31.099 -3.238 1.00 59.34 364 GLU A N 1
ATOM 2925 C CA . GLU A 1 364 ? 23.193 -31.614 -3.620 1.00 59.34 364 GLU A CA 1
ATOM 2926 C C . GLU A 1 364 ? 23.564 -32.801 -2.727 1.00 59.34 364 GLU A C 1
ATOM 2928 O O . GLU A 1 364 ? 24.147 -33.768 -3.265 1.00 59.34 364 GLU A O 1
#

Foldseek 3Di:
DCVPPPVDQCVVVVPPVLVVLQCVQPPQFLLLVLQVVCVVVVHFRAAEEEEEDLALDDPPCVVLNVVLVVVCVVNSHFFEYAYLADPVVVVVCCVVVVHPDGQWYQYNQRQWIWGWHQDPVRDIDTDTSVSSNVVQVPDPQDPLVVLVLVVVLQVVCCVVPVQFDKDWPCNPQSVVCNVPVDHPPSSFKTKIKTKDFPVVVVVSCVSVCVSQVQWDKFKWFDCVFCVPDDPPDRITMMMIMTGRDGSLRNVVSCCVNSVNQEYEYEDAIRSRLNNQPVVLRYEYENWQVHDPNSVVVVVVQQVPAPDFDPDPPDDQWGWGQDPVRRIHIYGYDNCSVPTIHSSRVVVVVVVVVVVVVVVVVVVD